Protein AF-A0A1V6R8C1-F1 (afdb_monomer_lite)

Secondary structure (DSSP, 8-state):
--TTT-PPPTTS---EE--TTSS-SGGGSS--TT-TTT-HHHHHHHHTTSTT--TTHHHHHHHHHHHHH-----TTEEEPPSSSTTHHHH---GGG-EEEEEEEEETTSS---EEEEEEESS---SSS--HHHHHHHHHHHHHHHHHHHHHHHHH-TTSPPP----EEEEEEETTTEEEEEEEEEETTEEEEEE---EESSSTTHHHHHHHHHHHHSPEE-S-TTSPPPPP------SSSHHHHHHHHHHHHHHHHSSS-----------------------------------------------------HHHHHHHHHHHHHHHTT--

Organism: NCBI:txid60172

pLDDT: mean 72.51, std 20.31, range [31.02, 97.25]

Structure (mmCIF, N/CA/C/O backbone):
data_AF-A0A1V6R8C1-F1
#
_entry.id   AF-A0A1V6R8C1-F1
#
loop_
_atom_site.group_PDB
_atom_site.id
_atom_site.type_symbol
_atom_site.label_atom_id
_atom_site.label_alt_id
_atom_site.label_comp_id
_atom_site.label_asym_id
_atom_site.label_entity_id
_atom_site.label_seq_id
_atom_site.pdbx_PDB_ins_code
_atom_site.Cartn_x
_atom_site.Cartn_y
_atom_site.Cartn_z
_atom_site.occupancy
_atom_site.B_iso_or_equiv
_atom_site.auth_seq_id
_atom_site.auth_comp_id
_atom_site.auth_asym_id
_atom_site.auth_atom_id
_atom_site.pdbx_PDB_model_num
ATOM 1 N N . MET A 1 1 ? 0.476 -13.162 4.712 1.00 92.06 1 MET A N 1
ATOM 2 C CA . MET A 1 1 ? -0.416 -12.611 3.682 1.00 92.06 1 MET A CA 1
ATOM 3 C C . MET A 1 1 ? 0.212 -12.891 2.337 1.00 92.06 1 MET A C 1
ATOM 5 O O . MET A 1 1 ? 1.414 -12.667 2.195 1.00 92.06 1 MET A O 1
ATOM 9 N N . ASP A 1 2 ? -0.547 -13.424 1.394 1.00 93.50 2 ASP A N 1
ATOM 10 C CA . ASP A 1 2 ? -0.091 -13.603 0.019 1.00 93.50 2 ASP A CA 1
ATOM 11 C C . ASP A 1 2 ? -0.278 -12.306 -0.783 1.00 93.50 2 ASP A C 1
ATOM 13 O O . ASP A 1 2 ? -1.273 -11.606 -0.622 1.00 93.50 2 ASP A O 1
ATOM 17 N N . PHE A 1 3 ? 0.699 -11.952 -1.622 1.00 93.50 3 PHE A N 1
ATOM 18 C CA . PHE A 1 3 ? 0.652 -10.700 -2.389 1.00 93.50 3 PHE A CA 1
ATOM 19 C C . PHE A 1 3 ? -0.330 -10.764 -3.560 1.00 93.50 3 PHE A C 1
ATOM 21 O O . PHE A 1 3 ? -0.904 -9.744 -3.921 1.00 93.50 3 PHE A O 1
ATOM 28 N N . TRP A 1 4 ? -0.525 -11.940 -4.154 1.00 94.25 4 TRP A N 1
ATOM 29 C CA . TRP A 1 4 ? -1.338 -12.105 -5.359 1.00 94.25 4 TRP A CA 1
ATOM 30 C C . TRP A 1 4 ? -2.828 -12.174 -5.039 1.00 94.25 4 TRP A C 1
ATOM 32 O O . TRP A 1 4 ? -3.649 -11.661 -5.789 1.00 94.25 4 TRP A O 1
ATOM 42 N N . THR A 1 5 ? -3.162 -12.813 -3.923 1.00 92.12 5 THR A N 1
ATOM 43 C CA . THR A 1 5 ? -4.542 -13.107 -3.512 1.00 92.12 5 THR A CA 1
ATOM 44 C C . THR A 1 5 ? -5.006 -12.267 -2.329 1.00 92.12 5 THR A C 1
ATOM 46 O O . THR A 1 5 ? -6.202 -12.108 -2.123 1.00 92.12 5 THR A O 1
ATOM 49 N N . GLY A 1 6 ? -4.077 -11.726 -1.537 1.00 91.44 6 GLY A N 1
ATOM 50 C CA . GLY A 1 6 ? -4.389 -11.096 -0.257 1.00 91.44 6 GLY A CA 1
ATOM 51 C C . GLY A 1 6 ? -4.642 -12.085 0.876 1.00 91.44 6 GLY A C 1
ATOM 52 O O . GLY A 1 6 ? -4.761 -11.636 2.013 1.00 91.44 6 GLY A O 1
ATOM 53 N N . ASP A 1 7 ? -4.655 -13.397 0.622 1.00 92.69 7 ASP A N 1
ATOM 54 C CA . ASP A 1 7 ? -4.997 -14.404 1.628 1.00 92.69 7 ASP A CA 1
ATOM 55 C C . ASP A 1 7 ? -4.093 -14.294 2.866 1.00 92.69 7 ASP A C 1
ATOM 57 O O . ASP A 1 7 ? -2.854 -14.324 2.789 1.00 92.69 7 ASP A O 1
ATOM 61 N N . THR A 1 8 ? -4.713 -14.150 4.035 1.00 89.75 8 THR A N 1
ATOM 62 C CA . THR A 1 8 ? -4.028 -14.139 5.332 1.00 89.75 8 THR A CA 1
ATOM 63 C C . THR A 1 8 ? -4.140 -15.486 6.043 1.00 89.75 8 THR A C 1
ATOM 65 O O . THR A 1 8 ? -4.769 -16.428 5.564 1.00 89.75 8 THR A O 1
ATOM 68 N N . ASP A 1 9 ? -3.443 -15.616 7.173 1.00 89.06 9 ASP A N 1
ATOM 69 C CA . ASP A 1 9 ? -3.629 -16.774 8.045 1.00 89.06 9 ASP A CA 1
ATOM 70 C C . ASP A 1 9 ? -5.099 -16.816 8.515 1.00 89.06 9 ASP A C 1
ATOM 72 O O . ASP A 1 9 ? -5.605 -15.769 8.914 1.00 89.06 9 ASP A O 1
ATOM 76 N N . PRO A 1 10 ? -5.783 -17.977 8.522 1.00 88.00 10 PRO A N 1
ATOM 77 C CA . PRO A 1 10 ? -7.185 -18.075 8.943 1.00 88.00 10 PRO A CA 1
ATOM 78 C C . PRO A 1 10 ? -7.477 -17.586 10.371 1.00 88.00 10 PRO A C 1
ATOM 80 O O . PRO A 1 10 ? -8.638 -17.394 10.725 1.00 88.00 10 PRO A O 1
ATOM 83 N N . SER A 1 11 ? -6.450 -17.433 11.213 1.00 86.75 11 SER A N 1
ATOM 84 C CA . SER A 1 11 ? -6.560 -16.831 12.547 1.00 86.75 11 SER A CA 1
ATOM 85 C C . SER A 1 11 ? -6.633 -15.299 12.540 1.00 86.75 11 SER A C 1
ATOM 87 O O . SER A 1 11 ? -6.882 -14.702 13.588 1.00 86.75 11 SER A O 1
ATOM 89 N N . LEU A 1 12 ? -6.410 -14.657 11.391 1.00 87.94 12 LEU A N 1
ATOM 90 C CA . LEU A 1 12 ? -6.491 -13.213 11.205 1.00 87.94 12 LEU A CA 1
ATOM 91 C C . LEU A 1 12 ? -7.792 -12.826 10.496 1.00 87.94 12 LEU A C 1
ATOM 93 O O . LEU A 1 12 ? -8.347 -13.571 9.693 1.00 87.94 12 LEU A O 1
ATOM 97 N N . ILE A 1 13 ? -8.277 -11.627 10.803 1.00 88.00 13 ILE A N 1
ATOM 98 C CA . ILE A 1 13 ? -9.450 -11.035 10.173 1.00 88.00 13 ILE A CA 1
ATOM 99 C C . ILE A 1 13 ? -8.999 -10.389 8.863 1.00 88.00 13 ILE A C 1
ATOM 101 O O . ILE A 1 13 ? -8.122 -9.521 8.844 1.00 88.00 13 ILE A O 1
ATOM 105 N N . GLN A 1 14 ? -9.614 -10.806 7.761 1.00 90.44 14 GLN A N 1
ATOM 106 C CA . GLN A 1 14 ? -9.373 -10.232 6.445 1.00 90.44 14 GLN A CA 1
ATOM 107 C C . GLN A 1 14 ? -10.180 -8.934 6.298 1.00 90.44 14 GLN A C 1
ATOM 109 O O . GLN A 1 14 ? -11.401 -8.977 6.188 1.00 90.44 14 GLN A O 1
ATOM 114 N N . PHE A 1 15 ? -9.497 -7.787 6.303 1.00 91.81 15 PHE A N 1
ATOM 115 C CA . PHE A 1 15 ? -10.120 -6.473 6.070 1.00 91.81 15 PHE A CA 1
ATOM 116 C C . PHE A 1 15 ? -9.889 -5.909 4.664 1.00 91.81 15 PHE A C 1
ATOM 118 O O . PHE A 1 15 ? -10.575 -4.974 4.262 1.00 91.81 15 PHE A O 1
ATOM 125 N N . PHE A 1 16 ? -8.902 -6.434 3.938 1.00 93.44 16 PHE A N 1
ATOM 126 C CA . PHE A 1 16 ? -8.497 -5.920 2.633 1.00 93.44 16 PHE A CA 1
ATOM 127 C C . PHE A 1 16 ? -8.163 -7.070 1.704 1.00 93.44 16 PHE A C 1
ATOM 129 O O . PHE A 1 16 ? -7.389 -7.947 2.085 1.00 93.44 16 PHE A O 1
ATOM 136 N N . THR A 1 17 ? -8.674 -7.040 0.485 1.00 92.81 17 THR A N 1
ATOM 137 C CA . THR A 1 17 ? -8.276 -7.953 -0.590 1.00 92.81 17 THR A CA 1
ATOM 138 C C . THR A 1 17 ? -7.944 -7.144 -1.846 1.00 92.81 17 THR A C 1
ATOM 140 O O . THR A 1 17 ? -8.517 -6.069 -2.048 1.00 92.81 17 THR A O 1
ATOM 143 N N . PRO A 1 18 ? -6.979 -7.583 -2.675 1.00 92.69 18 PRO A N 1
ATOM 144 C CA . PRO A 1 18 ? -6.700 -6.898 -3.929 1.00 92.69 18 PRO A CA 1
ATOM 145 C C . PRO A 1 18 ? -7.954 -6.942 -4.805 1.00 92.69 18 PRO A C 1
ATOM 147 O O . PRO A 1 18 ? -8.598 -7.986 -4.927 1.00 92.69 18 PRO A O 1
ATOM 150 N N . ASP A 1 19 ? -8.311 -5.817 -5.423 1.00 91.44 19 ASP A N 1
ATOM 151 C CA . ASP A 1 19 ? -9.485 -5.756 -6.294 1.00 91.44 19 ASP A CA 1
ATOM 152 C C . ASP A 1 19 ? -9.174 -6.424 -7.640 1.00 91.44 19 ASP A C 1
ATOM 154 O O . ASP A 1 19 ? -8.783 -5.777 -8.605 1.00 91.44 19 ASP A O 1
ATOM 158 N N . THR A 1 20 ? -9.299 -7.749 -7.709 1.00 87.25 20 THR A N 1
ATOM 159 C CA . THR A 1 20 ? -8.956 -8.515 -8.924 1.00 87.25 20 THR A CA 1
ATOM 160 C C . THR A 1 20 ? -9.886 -8.247 -10.114 1.00 87.25 20 THR A C 1
ATOM 162 O O . THR A 1 20 ? -9.497 -8.486 -11.266 1.00 87.25 20 THR A O 1
ATOM 165 N N . ASP A 1 21 ? -11.080 -7.709 -9.848 1.00 83.56 21 ASP A N 1
ATOM 166 C CA . ASP A 1 21 ? -12.098 -7.369 -10.847 1.00 83.56 21 ASP A CA 1
ATOM 167 C C . ASP A 1 21 ? -11.900 -5.961 -11.429 1.00 83.56 21 ASP A C 1
ATOM 169 O O . ASP A 1 21 ? -12.587 -5.556 -12.374 1.00 83.56 21 ASP A O 1
ATOM 173 N N . THR A 1 22 ? -10.939 -5.208 -10.895 1.00 77.31 22 THR A N 1
ATOM 174 C CA . THR A 1 22 ? -10.695 -3.838 -11.311 1.00 77.31 22 THR A CA 1
ATOM 175 C C . THR A 1 22 ? -10.097 -3.698 -12.709 1.00 77.31 22 THR A C 1
ATOM 177 O O . THR A 1 22 ? -9.387 -4.559 -13.243 1.00 77.31 22 THR A O 1
ATOM 180 N N . ASN A 1 23 ? -10.312 -2.510 -13.277 1.00 80.12 23 ASN A N 1
ATOM 181 C CA . ASN A 1 23 ? -9.652 -2.066 -14.496 1.00 80.12 23 ASN A CA 1
ATOM 182 C C . ASN A 1 23 ? -8.274 -1.430 -14.242 1.00 80.12 23 ASN A C 1
ATOM 184 O O . ASN A 1 23 ? -7.630 -1.029 -15.209 1.00 80.12 23 ASN A O 1
ATOM 188 N N . PHE A 1 24 ? -7.792 -1.334 -12.999 1.00 81.19 24 PHE A N 1
ATOM 189 C CA . PHE A 1 24 ? -6.424 -0.893 -12.681 1.00 81.19 24 PHE A CA 1
ATOM 190 C C . PHE A 1 24 ? -5.377 -1.944 -13.087 1.00 81.19 24 PHE A C 1
ATOM 192 O O . PHE A 1 24 ? -4.822 -2.663 -12.264 1.00 81.19 24 PHE A O 1
ATOM 199 N N . LYS A 1 25 ? -5.122 -2.036 -14.392 1.00 87.31 25 LYS A N 1
ATOM 200 C CA . LYS A 1 25 ? -4.055 -2.830 -15.012 1.00 87.31 25 LYS A CA 1
ATOM 201 C C . LYS A 1 25 ? -3.328 -1.948 -16.012 1.00 87.31 25 LYS A C 1
ATOM 203 O O . LYS A 1 25 ? -3.967 -1.104 -16.646 1.00 87.31 25 LYS A O 1
ATOM 208 N N . ILE A 1 26 ? -2.033 -2.170 -16.214 1.00 88.50 26 ILE A N 1
ATOM 209 C CA . ILE A 1 26 ? -1.223 -1.453 -17.205 1.00 88.50 26 ILE A CA 1
ATOM 210 C C . ILE A 1 26 ? -1.903 -1.508 -18.576 1.00 88.50 26 ILE A C 1
ATOM 212 O O . ILE A 1 26 ? -2.044 -0.478 -19.233 1.00 88.50 26 ILE A O 1
ATOM 216 N N . ALA A 1 27 ? -2.407 -2.685 -18.966 1.00 87.94 27 ALA A N 1
ATOM 217 C CA . ALA A 1 27 ? -3.072 -2.916 -20.251 1.00 87.94 27 ALA A CA 1
ATOM 218 C C . ALA A 1 27 ? -4.332 -2.058 -20.483 1.00 87.94 27 ALA A C 1
ATOM 220 O O . ALA A 1 27 ? -4.746 -1.870 -21.626 1.00 87.94 27 ALA A O 1
ATOM 221 N N . ASN A 1 28 ? -4.938 -1.529 -19.417 1.00 86.94 28 ASN A N 1
ATOM 222 C CA . ASN A 1 28 ? -6.097 -0.637 -19.490 1.00 86.94 28 ASN A CA 1
ATOM 223 C C . ASN A 1 28 ? -5.703 0.848 -19.507 1.00 86.94 28 ASN A C 1
ATOM 225 O O . ASN A 1 28 ? -6.566 1.729 -19.523 1.00 86.94 28 ASN A O 1
ATOM 229 N N . THR A 1 29 ? -4.405 1.144 -19.509 1.00 85.75 29 THR A N 1
ATOM 230 C CA . THR A 1 29 ? -3.868 2.492 -19.672 1.00 85.75 29 THR A CA 1
ATOM 231 C C . THR A 1 29 ? -3.358 2.695 -21.099 1.00 85.75 29 THR A C 1
ATOM 233 O O . THR A 1 29 ? -3.129 1.749 -21.844 1.00 85.75 29 THR A O 1
ATOM 236 N N . ALA A 1 30 ? -3.177 3.955 -21.497 1.00 88.19 30 ALA A N 1
ATOM 237 C CA . ALA A 1 30 ? -2.518 4.285 -22.764 1.00 88.19 30 ALA A CA 1
ATOM 238 C C . ALA A 1 30 ? -0.980 4.286 -22.652 1.00 88.19 30 ALA A C 1
ATOM 240 O O . ALA A 1 30 ? -0.317 4.687 -23.602 1.00 88.19 30 ALA A O 1
ATOM 241 N N . LEU A 1 31 ? -0.441 3.927 -21.482 1.00 89.44 31 LEU A N 1
ATOM 242 C CA . LEU A 1 31 ? 0.982 3.975 -21.171 1.00 89.44 31 LEU A CA 1
ATOM 243 C C . LEU A 1 31 ? 1.641 2.659 -21.576 1.00 89.44 31 LEU A C 1
ATOM 245 O O . LEU A 1 31 ? 1.097 1.582 -21.329 1.00 89.44 31 LEU A O 1
ATOM 249 N N . ASN A 1 32 ? 2.818 2.750 -22.182 1.00 89.12 32 ASN A N 1
ATOM 250 C CA . ASN A 1 32 ? 3.626 1.592 -22.522 1.00 89.12 32 ASN A CA 1
ATOM 251 C C . ASN A 1 32 ? 4.652 1.300 -21.408 1.00 89.12 32 ASN A C 1
ATOM 253 O O . ASN A 1 32 ? 5.562 2.107 -21.220 1.00 89.12 32 ASN A O 1
ATOM 257 N N . PRO A 1 33 ? 4.591 0.141 -20.721 1.00 89.25 33 PRO A N 1
ATOM 258 C CA . PRO A 1 33 ? 5.547 -0.197 -19.662 1.00 89.25 33 PRO A CA 1
ATOM 259 C C . PRO A 1 33 ? 6.985 -0.362 -20.170 1.00 89.25 33 PRO A C 1
ATOM 261 O O . PRO A 1 33 ? 7.929 -0.286 -19.390 1.00 89.25 33 PRO A O 1
ATOM 264 N N . GLU A 1 34 ? 7.175 -0.560 -21.477 1.00 89.50 34 GLU A N 1
ATOM 265 C CA . GLU A 1 34 ? 8.495 -0.662 -22.107 1.00 89.50 34 GLU A CA 1
ATOM 266 C C . GLU A 1 34 ? 9.045 0.697 -22.581 1.00 89.50 34 GLU A C 1
ATOM 268 O O . GLU A 1 34 ? 10.190 0.771 -23.030 1.00 89.50 34 GLU A O 1
ATOM 273 N N . ASP A 1 35 ? 8.250 1.774 -22.523 1.00 89.88 35 ASP A N 1
ATOM 274 C CA . ASP A 1 35 ? 8.684 3.124 -22.896 1.00 89.88 35 ASP A CA 1
ATOM 275 C C . ASP A 1 35 ? 9.143 3.908 -21.650 1.00 89.88 35 ASP A C 1
ATOM 277 O O . ASP A 1 35 ? 8.311 4.233 -20.808 1.00 89.88 35 ASP A O 1
ATOM 281 N N . PRO A 1 36 ? 10.431 4.291 -21.542 1.00 87.69 36 PRO A N 1
ATOM 282 C CA . PRO A 1 36 ? 10.972 5.167 -20.495 1.00 87.69 36 PRO A CA 1
ATOM 283 C C . PRO A 1 36 ? 10.181 6.444 -20.182 1.00 87.69 36 PRO A C 1
ATOM 285 O O . PRO A 1 36 ? 10.280 6.978 -19.077 1.00 87.69 36 PRO A O 1
ATOM 288 N N . VAL A 1 37 ? 9.468 6.997 -21.167 1.00 88.19 37 VAL A N 1
ATOM 289 C CA . VAL A 1 37 ? 8.672 8.220 -20.990 1.00 88.19 37 VAL A CA 1
ATOM 290 C C . VAL A 1 37 ? 7.391 7.920 -20.218 1.00 88.19 37 VAL A C 1
ATOM 292 O O . VAL A 1 37 ? 7.004 8.683 -19.324 1.00 88.19 37 VAL A O 1
ATOM 295 N N . ASP A 1 38 ? 6.757 6.799 -20.535 1.00 88.50 38 ASP A N 1
ATOM 296 C CA . ASP A 1 38 ? 5.519 6.350 -19.911 1.00 88.50 38 ASP A CA 1
ATOM 297 C C . ASP A 1 38 ? 5.804 5.671 -18.567 1.00 88.50 38 ASP A C 1
ATOM 299 O O . ASP A 1 38 ? 5.154 5.983 -17.569 1.00 88.50 38 ASP A O 1
ATOM 303 N N . ASP A 1 39 ? 6.851 4.848 -18.517 1.00 91.56 39 ASP A N 1
ATOM 304 C CA . ASP A 1 39 ? 7.321 4.118 -17.349 1.00 91.56 39 ASP A CA 1
ATOM 305 C C . ASP A 1 39 ? 8.764 4.521 -16.984 1.00 91.56 39 ASP A C 1
ATOM 307 O O . ASP A 1 39 ? 9.745 3.994 -17.525 1.00 91.56 39 ASP A O 1
ATOM 311 N N . PRO A 1 40 ? 8.931 5.467 -16.045 1.00 90.50 40 PRO A N 1
ATOM 312 C CA . PRO A 1 40 ? 10.252 5.954 -15.680 1.00 90.50 40 PRO A CA 1
ATOM 313 C C . PRO A 1 40 ? 11.073 4.896 -14.919 1.00 90.50 40 PRO A C 1
ATOM 315 O O . PRO A 1 40 ? 12.304 4.960 -14.907 1.00 90.50 40 PRO A O 1
ATOM 318 N N . PHE A 1 41 ? 10.430 3.874 -14.342 1.00 93.19 41 PHE A N 1
ATOM 319 C CA . PHE A 1 41 ? 11.128 2.784 -13.672 1.00 93.19 41 PHE A CA 1
ATOM 320 C C . PHE A 1 41 ? 11.873 1.892 -14.670 1.00 93.19 41 PHE A C 1
ATOM 322 O O . PHE A 1 41 ? 13.017 1.505 -14.413 1.00 93.19 41 PHE A O 1
ATOM 329 N N . THR A 1 42 ? 11.291 1.640 -15.844 1.00 89.81 42 THR A N 1
ATOM 330 C CA . THR A 1 42 ? 11.920 0.854 -16.919 1.00 89.81 42 THR A CA 1
ATOM 331 C C . THR A 1 42 ? 13.264 1.437 -17.356 1.00 89.81 42 THR A C 1
ATOM 333 O O . THR A 1 42 ? 14.241 0.704 -17.546 1.00 89.81 42 THR A O 1
ATOM 336 N N . TRP A 1 43 ? 13.364 2.765 -17.435 1.00 87.12 43 TRP A N 1
ATOM 337 C CA . TRP A 1 43 ? 14.616 3.456 -17.750 1.00 87.12 43 TRP A CA 1
ATOM 338 C C . TRP A 1 43 ? 15.709 3.195 -16.708 1.00 87.12 43 TRP A C 1
ATOM 340 O O . TRP A 1 43 ? 16.835 2.816 -17.038 1.00 87.12 43 TRP A O 1
ATOM 350 N N . VAL A 1 44 ? 15.357 3.352 -15.434 1.00 88.94 44 VAL A N 1
ATOM 351 C CA . VAL A 1 44 ? 16.259 3.178 -14.287 1.00 88.94 44 VAL A CA 1
ATOM 352 C C . VAL A 1 44 ? 16.726 1.730 -14.200 1.00 88.94 44 VAL A C 1
ATOM 354 O O . VAL A 1 44 ? 17.910 1.465 -13.989 1.00 88.94 44 VAL A O 1
ATOM 357 N N . ARG A 1 45 ? 15.813 0.787 -14.455 1.00 89.69 45 ARG A N 1
ATOM 358 C CA . ARG A 1 45 ? 16.093 -0.648 -14.521 1.00 89.69 45 ARG A CA 1
ATOM 359 C C . ARG A 1 45 ? 17.128 -0.982 -15.591 1.00 89.69 45 ARG A C 1
ATOM 361 O O . ARG A 1 45 ? 18.051 -1.752 -15.335 1.00 89.69 45 ARG A O 1
ATOM 368 N N . ALA A 1 46 ? 17.013 -0.379 -16.774 1.00 87.44 46 ALA A N 1
ATOM 369 C CA . ALA A 1 46 ? 17.981 -0.550 -17.857 1.00 87.44 46 ALA A CA 1
ATOM 370 C C . ALA A 1 46 ? 19.355 0.061 -17.526 1.00 87.44 46 ALA A C 1
ATOM 372 O O . ALA A 1 46 ? 20.387 -0.454 -17.961 1.00 87.44 46 ALA A O 1
ATOM 373 N N . MET A 1 47 ? 19.388 1.132 -16.727 1.00 86.62 47 MET A N 1
ATOM 374 C CA . MET A 1 47 ? 20.622 1.821 -16.338 1.00 86.62 47 MET A CA 1
ATOM 375 C C . MET A 1 47 ? 21.308 1.258 -15.090 1.00 86.62 47 MET A C 1
ATOM 377 O O . MET A 1 47 ? 22.424 1.679 -14.787 1.00 86.62 47 MET A O 1
ATOM 381 N N . LYS A 1 48 ? 20.721 0.274 -14.397 1.00 85.31 48 LYS A N 1
ATOM 382 C CA . LYS A 1 48 ? 21.234 -0.245 -13.113 1.00 85.31 48 LYS A CA 1
ATOM 383 C C . LYS A 1 48 ? 22.668 -0.784 -13.136 1.00 85.31 48 LYS A C 1
ATOM 385 O O . LYS A 1 48 ? 23.327 -0.856 -12.105 1.00 85.31 48 LYS A O 1
ATOM 390 N N . HIS A 1 49 ? 23.161 -1.172 -14.312 1.00 84.50 49 HIS A N 1
ATOM 391 C CA . HIS A 1 49 ? 24.520 -1.688 -14.509 1.00 84.50 49 HIS A CA 1
ATOM 392 C C . HIS A 1 49 ? 25.525 -0.623 -14.976 1.00 84.50 49 HIS A C 1
ATOM 394 O O . HIS A 1 49 ? 26.672 -0.950 -15.283 1.00 84.50 49 HIS A O 1
ATOM 400 N N . THR A 1 50 ? 25.107 0.640 -15.062 1.00 86.00 50 THR A N 1
ATOM 401 C CA . THR A 1 50 ? 25.983 1.757 -15.430 1.00 86.00 50 THR A CA 1
ATOM 402 C C . THR A 1 50 ? 26.710 2.320 -14.207 1.00 86.00 50 THR A C 1
ATOM 404 O O . THR A 1 50 ? 26.274 2.161 -13.070 1.00 86.00 50 THR A O 1
ATOM 407 N N . GLN A 1 51 ? 27.856 2.962 -14.438 1.00 72.06 51 GLN A N 1
ATOM 408 C CA . GLN A 1 51 ? 28.765 3.399 -13.373 1.00 72.06 51 GLN A CA 1
ATOM 409 C C . GLN A 1 51 ? 28.208 4.554 -12.515 1.00 72.06 51 GLN A C 1
ATOM 411 O O . GLN A 1 51 ? 28.671 4.741 -11.393 1.00 72.06 51 GLN A O 1
ATOM 416 N N . ASP A 1 52 ? 27.195 5.270 -13.013 1.00 78.56 52 ASP A N 1
ATOM 417 C CA . ASP A 1 52 ? 26.576 6.438 -12.367 1.00 78.56 52 ASP A CA 1
ATOM 418 C C . ASP A 1 52 ? 25.224 6.115 -11.699 1.00 78.56 52 ASP A C 1
ATOM 420 O O . ASP A 1 52 ? 24.450 7.012 -11.363 1.00 78.56 52 ASP A O 1
ATOM 424 N N . PHE A 1 53 ? 24.906 4.831 -11.527 1.00 80.12 53 PHE A N 1
ATOM 425 C CA . PHE A 1 53 ? 23.632 4.407 -10.965 1.00 80.12 53 PHE A CA 1
ATOM 426 C C . PHE A 1 53 ? 23.523 4.695 -9.461 1.00 80.12 53 PHE A C 1
ATOM 428 O O . PHE A 1 53 ? 24.419 4.360 -8.685 1.00 80.12 53 PHE A O 1
ATOM 435 N N . ILE A 1 54 ? 22.386 5.259 -9.045 1.00 78.94 54 ILE A N 1
ATOM 436 C CA . ILE A 1 54 ? 22.053 5.533 -7.644 1.00 78.94 54 ILE A CA 1
ATOM 437 C C . ILE A 1 54 ? 20.923 4.572 -7.228 1.00 78.94 54 ILE A C 1
ATOM 439 O O . ILE A 1 54 ? 19.768 4.819 -7.577 1.00 78.94 54 ILE A O 1
ATOM 443 N N . PRO A 1 55 ? 21.211 3.486 -6.482 1.00 72.56 55 PRO A N 1
ATOM 444 C CA . PRO A 1 55 ? 20.208 2.484 -6.090 1.00 72.56 55 PRO A CA 1
ATOM 445 C C . PRO A 1 55 ? 19.023 3.059 -5.310 1.00 72.56 55 PRO A C 1
ATOM 447 O O . PRO A 1 55 ? 17.888 2.600 -5.448 1.00 72.56 55 PRO A O 1
ATOM 450 N N . GLN A 1 56 ? 19.270 4.114 -4.531 1.00 70.12 56 GLN A N 1
ATOM 451 C CA . GLN A 1 56 ? 18.244 4.810 -3.761 1.00 70.12 56 GLN A CA 1
ATOM 452 C C . GLN A 1 56 ? 17.151 5.409 -4.655 1.00 70.12 56 GLN A C 1
ATOM 454 O O . GLN A 1 56 ? 16.044 5.613 -4.183 1.00 70.12 56 GLN A O 1
ATOM 459 N N . GLU A 1 57 ? 17.396 5.617 -5.947 1.00 82.56 57 GLU A N 1
ATOM 460 C CA . GLU A 1 57 ? 16.403 6.186 -6.859 1.00 82.56 57 GLU A CA 1
ATOM 461 C C . GLU A 1 57 ? 15.372 5.146 -7.340 1.00 82.56 57 GLU A C 1
ATOM 463 O O . GLU A 1 57 ? 14.263 5.498 -7.733 1.00 82.56 57 GLU A O 1
ATOM 468 N N . MET A 1 58 ? 15.677 3.845 -7.252 1.00 88.94 58 MET A N 1
ATOM 469 C CA . MET A 1 58 ? 14.815 2.792 -7.807 1.00 88.94 58 MET A CA 1
ATOM 470 C C . MET A 1 58 ? 13.393 2.806 -7.250 1.00 88.94 58 MET A C 1
ATOM 472 O O . MET A 1 58 ? 12.427 2.723 -8.002 1.00 88.94 58 MET A O 1
ATOM 476 N N . HIS A 1 59 ? 13.258 2.910 -5.931 1.00 90.00 59 HIS A N 1
ATOM 477 C CA . HIS A 1 59 ? 11.955 2.888 -5.270 1.00 90.00 59 HIS A CA 1
ATOM 478 C C . HIS A 1 59 ? 11.164 4.179 -5.523 1.00 90.00 59 HIS A C 1
ATOM 480 O O . HIS A 1 59 ? 9.936 4.151 -5.617 1.00 90.00 59 HIS A O 1
ATOM 486 N N . HIS A 1 60 ? 11.866 5.306 -5.691 1.00 91.00 60 HIS A N 1
ATOM 487 C CA . HIS A 1 60 ? 11.256 6.569 -6.080 1.00 91.00 60 HIS A CA 1
ATOM 488 C C . HIS A 1 60 ? 10.640 6.462 -7.476 1.00 91.00 60 HIS A C 1
ATOM 490 O O . HIS A 1 60 ? 9.484 6.831 -7.671 1.00 91.00 60 HIS A O 1
ATOM 496 N N . GLN A 1 61 ? 11.389 5.897 -8.416 1.00 92.56 61 GLN A N 1
ATOM 497 C CA . GLN A 1 61 ? 10.998 5.762 -9.817 1.00 92.56 61 GLN A CA 1
ATOM 498 C C . GLN A 1 61 ? 9.914 4.699 -10.003 1.00 92.56 61 GLN A C 1
ATOM 500 O O . GLN A 1 61 ? 8.965 4.917 -10.751 1.00 92.56 61 GLN A O 1
ATOM 505 N N . LEU A 1 62 ? 9.975 3.605 -9.237 1.00 94.94 62 LEU A N 1
ATOM 506 C CA . LEU A 1 62 ? 8.904 2.610 -9.175 1.00 94.94 62 LEU A CA 1
ATOM 507 C C . LEU A 1 62 ? 7.591 3.226 -8.682 1.00 94.94 62 LEU A C 1
ATOM 509 O O . LEU A 1 62 ? 6.541 3.011 -9.281 1.00 94.94 62 LEU A O 1
ATOM 513 N N . HIS A 1 63 ? 7.646 4.032 -7.620 1.00 94.12 63 HIS A N 1
ATOM 514 C CA . HIS A 1 63 ? 6.473 4.766 -7.154 1.00 94.12 63 HIS A CA 1
ATOM 515 C C . HIS A 1 63 ? 5.971 5.763 -8.203 1.00 94.12 63 HIS A C 1
ATOM 517 O O . HIS A 1 63 ? 4.768 5.893 -8.373 1.00 94.12 63 HIS A O 1
ATOM 523 N N . GLN A 1 64 ? 6.855 6.481 -8.906 1.00 92.38 64 GLN A N 1
ATOM 524 C CA . GLN A 1 64 ? 6.433 7.385 -9.983 1.00 92.38 64 GLN A CA 1
ATOM 525 C C . GLN A 1 64 ? 5.705 6.633 -11.104 1.00 92.38 64 GLN A C 1
ATOM 527 O O . GLN A 1 64 ? 4.655 7.092 -11.549 1.00 92.38 64 GLN A O 1
ATOM 532 N N . ALA A 1 65 ? 6.220 5.475 -11.530 1.00 93.25 65 ALA A N 1
ATOM 533 C CA . ALA A 1 65 ? 5.551 4.616 -12.505 1.00 93.25 65 ALA A CA 1
ATOM 534 C C . ALA A 1 65 ? 4.168 4.180 -11.998 1.00 93.25 65 ALA A C 1
ATOM 536 O O . ALA A 1 65 ? 3.161 4.413 -12.663 1.00 93.25 65 ALA A O 1
ATOM 537 N N . PHE A 1 66 ? 4.099 3.658 -10.770 1.00 94.06 66 PHE A N 1
ATOM 538 C CA . PHE A 1 66 ? 2.845 3.304 -10.104 1.00 94.06 66 PHE A CA 1
ATOM 539 C C . PHE A 1 66 ? 1.838 4.467 -10.086 1.00 94.06 66 PHE A C 1
ATOM 541 O O . PHE A 1 66 ? 0.697 4.301 -10.516 1.00 94.06 66 PHE A O 1
ATOM 548 N N . SER A 1 67 ? 2.258 5.668 -9.676 1.00 91.31 67 SER A N 1
ATOM 549 C CA . SER A 1 67 ? 1.401 6.859 -9.664 1.00 91.31 67 SER A CA 1
ATOM 550 C C . SER A 1 67 ? 0.902 7.248 -11.060 1.00 91.31 67 SER A C 1
ATOM 552 O O . SER A 1 67 ? -0.247 7.652 -11.192 1.00 91.31 67 SER A O 1
ATOM 554 N N . LYS A 1 68 ? 1.711 7.088 -12.118 1.00 90.38 68 LYS A N 1
ATOM 555 C CA . LYS A 1 68 ? 1.273 7.368 -13.500 1.00 90.38 68 LYS A CA 1
ATOM 556 C C . LYS A 1 68 ? 0.163 6.430 -13.970 1.00 90.38 68 LYS A C 1
ATOM 558 O O . LYS A 1 68 ? -0.730 6.855 -14.710 1.00 90.38 68 LYS A O 1
ATOM 563 N N . TYR A 1 69 ? 0.217 5.164 -13.560 1.00 88.75 69 TYR A N 1
ATOM 564 C CA . TYR A 1 69 ? -0.839 4.196 -13.847 1.00 88.75 69 TYR A CA 1
ATOM 565 C C . TYR A 1 69 ? -2.105 4.479 -13.020 1.00 88.75 69 TYR A C 1
ATOM 567 O O . TYR A 1 69 ? -3.221 4.289 -13.512 1.00 88.75 69 TYR A O 1
ATOM 575 N N . LEU A 1 70 ? -1.955 5.030 -11.813 1.00 84.00 70 LEU A N 1
ATOM 576 C CA . LEU A 1 70 ? -3.054 5.506 -10.971 1.00 84.00 70 LEU A CA 1
ATOM 577 C C . LEU A 1 70 ? -3.584 6.872 -11.421 1.00 84.00 70 LEU A C 1
ATOM 579 O O . LEU A 1 70 ? -3.407 7.893 -10.769 1.00 84.00 70 LEU A O 1
ATOM 583 N N . ARG A 1 71 ? -4.297 6.901 -12.548 1.00 66.69 71 ARG A N 1
ATOM 584 C CA . ARG A 1 71 ? -4.817 8.163 -13.102 1.00 66.69 71 ARG A CA 1
ATOM 585 C C . ARG A 1 71 ? -5.983 8.772 -12.319 1.00 66.69 71 ARG A C 1
ATOM 587 O O . ARG A 1 71 ? -6.239 9.962 -12.483 1.00 66.69 71 ARG A O 1
ATOM 594 N N . LYS A 1 72 ? -6.726 7.985 -11.528 1.00 65.19 72 LYS A N 1
ATOM 595 C CA . LYS A 1 72 ? -7.878 8.445 -10.726 1.00 65.19 72 LYS A CA 1
ATOM 596 C C . LYS A 1 72 ? -8.089 7.566 -9.494 1.00 65.19 72 LYS A C 1
ATOM 598 O O . LYS A 1 72 ? -7.960 6.347 -9.589 1.00 65.19 72 LYS A O 1
ATOM 603 N N . SER A 1 73 ? -8.478 8.190 -8.383 1.00 63.19 73 SER A N 1
ATOM 604 C CA . SER A 1 73 ? -9.064 7.476 -7.244 1.00 63.19 73 SER A CA 1
ATOM 605 C C . SER A 1 73 ? -10.466 6.970 -7.622 1.00 63.19 73 SER A C 1
ATOM 607 O O . SER A 1 73 ? -11.221 7.717 -8.259 1.00 63.19 73 SER A O 1
ATOM 609 N N . PRO A 1 74 ? -10.846 5.731 -7.273 1.00 72.94 74 PRO A N 1
ATOM 610 C CA . PRO A 1 74 ? -12.231 5.306 -7.286 1.00 72.94 74 PRO A CA 1
ATOM 611 C C . PRO A 1 74 ? -13.055 6.135 -6.299 1.00 72.94 74 PRO A C 1
ATOM 613 O O . PRO A 1 74 ? -12.563 6.615 -5.283 1.00 72.94 74 PRO A O 1
ATOM 616 N N . ILE A 1 75 ? -14.355 6.232 -6.574 1.00 71.94 75 ILE A N 1
ATOM 617 C CA . ILE A 1 75 ? -15.320 7.018 -5.786 1.00 71.94 75 ILE A CA 1
ATOM 618 C C . ILE A 1 75 ? -15.409 6.537 -4.321 1.00 71.94 75 ILE A C 1
ATOM 620 O O . ILE A 1 75 ? -15.849 7.282 -3.455 1.00 71.94 75 ILE A O 1
ATOM 624 N N . PHE A 1 76 ? -14.979 5.307 -4.030 1.00 79.69 76 PHE A N 1
ATOM 625 C CA . PHE A 1 76 ? -15.055 4.695 -2.701 1.00 79.69 76 PHE A CA 1
ATOM 626 C C . PHE A 1 76 ? -13.945 5.126 -1.735 1.00 79.69 76 PHE A C 1
ATOM 628 O O . PHE A 1 76 ? -14.024 4.794 -0.554 1.00 79.69 76 PHE A O 1
ATOM 635 N N . TRP A 1 77 ? -12.936 5.860 -2.207 1.00 86.38 77 TRP A N 1
ATOM 636 C CA . TRP A 1 77 ? -11.814 6.306 -1.388 1.00 86.38 77 TRP A CA 1
ATOM 637 C C . TRP A 1 77 ? -11.634 7.820 -1.469 1.00 86.38 77 TRP A C 1
ATOM 639 O O . TRP A 1 77 ? -11.473 8.391 -2.550 1.00 86.38 77 TRP A O 1
ATOM 649 N N . GLU A 1 78 ? -11.623 8.457 -0.304 1.00 88.62 78 GLU A N 1
ATOM 650 C CA . GLU A 1 78 ? -11.370 9.880 -0.119 1.00 88.62 78 GLU A CA 1
ATOM 651 C C . GLU A 1 78 ? -9.907 10.100 0.277 1.00 88.62 78 GLU A C 1
ATOM 653 O O . GLU A 1 78 ? -9.396 9.465 1.204 1.00 88.62 78 GLU A O 1
ATOM 658 N N . LEU A 1 79 ? -9.218 10.991 -0.437 1.00 88.31 79 LEU A N 1
ATOM 659 C CA . LEU A 1 79 ? -7.832 11.336 -0.138 1.00 88.31 79 LEU A CA 1
ATOM 660 C C . LEU A 1 79 ? -7.760 12.188 1.127 1.00 88.31 79 LEU A C 1
ATOM 662 O O . LEU A 1 79 ? -8.496 13.157 1.291 1.00 88.31 79 LEU A O 1
ATOM 666 N N . VAL A 1 80 ? -6.820 11.852 2.004 1.00 85.69 80 VAL A N 1
ATOM 667 C CA . VAL A 1 80 ? -6.532 12.662 3.184 1.00 85.69 80 VAL A CA 1
ATOM 668 C C . VAL A 1 80 ? -5.606 13.803 2.766 1.00 85.69 80 VAL A C 1
ATOM 670 O O . VAL A 1 80 ? -4.524 13.533 2.230 1.00 85.69 80 VAL A O 1
ATOM 673 N N . PRO A 1 81 ? -5.989 15.069 3.004 1.00 79.12 81 PRO A N 1
ATOM 674 C CA . PRO A 1 81 ? -5.200 16.208 2.570 1.00 79.12 81 PRO A CA 1
ATOM 675 C C . PRO A 1 81 ? -3.833 16.213 3.257 1.00 79.12 81 PRO A C 1
ATOM 677 O O . PRO A 1 81 ? -3.721 16.091 4.476 1.00 79.12 81 PRO A O 1
ATOM 680 N N . MET A 1 82 ? -2.781 16.406 2.459 1.00 70.31 82 MET A N 1
ATOM 681 C CA . MET A 1 82 ? -1.407 16.534 2.958 1.00 70.31 82 MET A CA 1
ATOM 682 C C . MET A 1 82 ? -1.160 17.825 3.739 1.00 70.31 82 MET A C 1
ATOM 684 O O . MET A 1 82 ? -0.189 17.892 4.486 1.00 70.31 82 MET A O 1
ATOM 688 N N . TYR A 1 83 ? -1.999 18.843 3.524 1.00 62.03 83 TYR A N 1
ATOM 689 C CA . TYR A 1 83 ? -1.878 20.174 4.105 1.00 62.03 83 TYR A CA 1
ATOM 690 C C . TYR A 1 83 ? -3.101 20.451 4.990 1.00 62.03 83 TYR A C 1
ATOM 692 O O . TYR A 1 83 ? -4.185 20.713 4.476 1.00 62.03 83 TYR A O 1
ATOM 700 N N . GLY A 1 84 ? -2.936 20.372 6.313 1.00 60.91 84 GLY A N 1
ATOM 701 C CA . GLY A 1 84 ? -4.008 20.583 7.294 1.00 60.91 84 GLY A CA 1
ATOM 702 C C . GLY A 1 84 ? -3.549 20.412 8.748 1.00 60.91 84 GLY A C 1
ATOM 703 O O . GLY A 1 84 ? -2.354 20.266 9.014 1.00 60.91 84 GLY A O 1
ATOM 704 N N . GLU A 1 85 ? -4.489 20.407 9.700 1.00 57.12 85 GLU A N 1
ATOM 705 C CA . GLU A 1 85 ? -4.216 20.139 11.130 1.00 57.12 85 GLU A CA 1
ATOM 706 C C . GLU A 1 85 ? -3.497 18.789 11.336 1.00 57.12 85 GLU A C 1
ATOM 708 O O . GLU A 1 85 ? -2.626 18.647 12.197 1.00 57.12 85 GLU A O 1
ATOM 713 N N . ASP A 1 86 ? -3.761 17.834 10.441 1.00 60.25 86 ASP A N 1
ATOM 714 C CA . ASP A 1 86 ? -3.138 16.514 10.384 1.00 60.25 86 ASP A CA 1
ATOM 715 C C . ASP A 1 86 ? -1.778 16.480 9.649 1.00 60.25 86 ASP A C 1
ATOM 717 O O . ASP A 1 86 ? -1.241 15.397 9.409 1.00 60.25 86 ASP A O 1
ATOM 721 N N . ASN A 1 87 ? -1.136 17.630 9.377 1.00 62.03 87 ASN A N 1
ATOM 722 C CA . ASN A 1 87 ? 0.234 17.713 8.824 1.00 62.03 87 ASN A CA 1
ATOM 723 C C . ASN A 1 87 ? 1.236 16.832 9.575 1.00 62.03 87 ASN A C 1
ATOM 725 O O . ASN A 1 87 ? 2.230 16.367 9.012 1.00 62.03 87 ASN A O 1
ATOM 729 N N . SER A 1 88 ? 0.985 16.605 10.867 1.00 69.19 88 SER A N 1
ATOM 730 C CA . SER A 1 88 ? 1.801 15.705 11.662 1.00 69.19 88 SER A CA 1
ATOM 731 C C . SER A 1 88 ? 1.896 14.318 11.022 1.00 69.19 88 SER A C 1
ATOM 733 O O . SER A 1 88 ? 2.998 13.794 10.980 1.00 69.19 88 SER A O 1
ATOM 735 N N . LEU A 1 89 ? 0.827 13.752 10.448 1.00 73.31 89 LEU A N 1
ATOM 736 C CA . LEU A 1 89 ? 0.839 12.419 9.838 1.00 73.31 89 LEU A CA 1
ATOM 737 C C . LEU A 1 89 ? 1.894 12.286 8.743 1.00 73.31 89 LEU A C 1
ATOM 739 O O . LEU A 1 89 ? 2.699 11.352 8.782 1.00 73.31 89 LEU A O 1
ATOM 743 N N . PHE A 1 90 ? 1.906 13.245 7.819 1.00 75.56 90 PHE A N 1
ATOM 744 C CA . PHE A 1 90 ? 2.777 13.259 6.646 1.00 75.56 90 PHE A CA 1
ATOM 745 C C . PHE A 1 90 ? 4.200 13.731 6.953 1.00 75.56 90 PHE A C 1
ATOM 747 O O . PHE A 1 90 ? 5.119 13.408 6.202 1.00 75.56 90 PHE A O 1
ATOM 754 N N . ASN A 1 91 ? 4.410 14.424 8.079 1.00 68.06 91 ASN A N 1
ATOM 755 C CA . ASN A 1 91 ? 5.742 14.772 8.561 1.00 68.06 91 ASN A CA 1
ATOM 756 C C . ASN A 1 91 ? 6.500 13.502 8.960 1.00 68.06 91 ASN A C 1
ATOM 758 O O . ASN A 1 91 ? 6.371 12.993 10.080 1.00 68.06 91 ASN A O 1
ATOM 762 N N . SER A 1 92 ? 7.298 12.984 8.030 1.00 61.94 92 SER A N 1
ATOM 763 C CA . SER A 1 92 ? 8.275 11.940 8.291 1.00 61.94 92 SER A CA 1
ATOM 764 C C . SER A 1 92 ? 9.251 12.412 9.355 1.00 61.94 92 SER A C 1
ATOM 766 O O . SER A 1 92 ? 9.960 13.397 9.151 1.00 61.94 92 SER A O 1
ATOM 768 N N . ASN A 1 93 ? 9.306 11.706 10.480 1.00 56.69 93 ASN A N 1
ATOM 769 C CA . ASN A 1 93 ? 10.428 11.859 11.389 1.00 56.69 93 ASN A CA 1
ATOM 770 C C . ASN A 1 93 ? 11.652 11.289 10.654 1.00 56.69 93 ASN A C 1
ATOM 772 O O . ASN A 1 93 ? 11.736 10.080 10.423 1.00 56.69 93 ASN A O 1
ATOM 776 N N . ASP A 1 94 ? 12.550 12.172 10.227 1.00 56.81 94 ASP A N 1
ATOM 777 C CA . ASP A 1 94 ? 13.790 11.899 9.487 1.00 56.81 94 ASP A CA 1
ATOM 778 C C . ASP A 1 94 ? 14.650 10.787 10.119 1.00 56.81 94 ASP A C 1
ATOM 780 O O . ASP A 1 94 ? 15.386 10.082 9.431 1.00 56.81 94 ASP A O 1
ATOM 784 N N . GLN A 1 95 ? 14.475 10.543 11.415 1.00 67.06 95 GLN A N 1
ATOM 785 C CA . GLN A 1 95 ? 15.154 9.493 12.174 1.00 67.06 95 GLN A CA 1
ATOM 786 C C . GLN A 1 95 ? 14.825 8.054 11.740 1.00 67.06 95 GLN A C 1
ATOM 788 O O . GLN A 1 95 ? 15.608 7.146 12.019 1.00 67.06 95 GLN A O 1
ATOM 793 N N . HIS A 1 96 ? 13.690 7.812 11.075 1.00 74.25 96 HIS A N 1
ATOM 794 C CA . HIS A 1 96 ? 13.251 6.455 10.712 1.00 74.25 96 HIS A CA 1
ATOM 795 C C . HIS A 1 96 ? 13.307 6.158 9.207 1.00 74.25 96 HIS A C 1
ATOM 797 O O . HIS A 1 96 ? 12.993 5.039 8.803 1.00 74.25 96 HIS A O 1
ATOM 803 N N . GLY A 1 97 ? 13.753 7.120 8.389 1.00 82.06 97 GLY A N 1
ATOM 804 C CA . GLY A 1 97 ? 14.034 6.923 6.963 1.00 82.06 97 GLY A CA 1
ATOM 805 C C . GLY A 1 97 ? 12.835 6.480 6.131 1.00 82.06 97 GLY A C 1
ATOM 806 O O . GLY A 1 97 ? 12.962 5.566 5.320 1.00 82.06 97 GLY A O 1
ATOM 807 N N . PHE A 1 98 ? 11.670 7.088 6.346 1.00 87.06 98 PHE A N 1
ATOM 808 C CA . PHE A 1 98 ? 10.498 6.884 5.501 1.00 87.06 98 PHE A CA 1
ATOM 809 C C . PHE A 1 98 ? 9.824 8.208 5.167 1.00 87.06 98 PHE A C 1
ATOM 811 O O . PHE A 1 98 ? 9.963 9.162 5.915 1.00 87.06 98 PHE A O 1
ATOM 818 N N . THR A 1 99 ? 9.044 8.255 4.092 1.00 89.25 99 THR A N 1
ATOM 819 C CA . THR A 1 99 ? 8.192 9.392 3.726 1.00 89.25 99 THR A CA 1
ATOM 820 C C . THR A 1 99 ? 6.806 8.901 3.334 1.00 89.25 99 THR A C 1
ATOM 822 O O . THR A 1 99 ? 6.671 7.899 2.634 1.00 89.25 99 THR A O 1
ATOM 825 N N . ILE A 1 100 ? 5.759 9.588 3.786 1.00 90.81 100 ILE A N 1
ATOM 826 C CA . ILE A 1 100 ? 4.381 9.258 3.408 1.00 90.81 100 ILE A CA 1
ATOM 827 C C . ILE A 1 100 ? 4.045 10.026 2.133 1.00 90.81 100 ILE A C 1
ATOM 829 O O . ILE A 1 100 ? 4.208 11.241 2.081 1.00 90.81 100 ILE A O 1
ATOM 833 N N . GLN A 1 101 ? 3.618 9.305 1.103 1.00 89.69 101 GLN A N 1
ATOM 834 C CA . GLN A 1 101 ? 3.328 9.849 -0.225 1.00 89.69 101 GLN A CA 1
ATOM 835 C C . GLN A 1 101 ? 1.832 10.045 -0.452 1.00 89.69 101 GLN A C 1
ATOM 837 O O . GLN A 1 101 ? 1.442 10.940 -1.190 1.00 89.69 101 GLN A O 1
ATOM 842 N N . MET A 1 102 ? 0.997 9.214 0.171 1.00 90.31 102 MET A N 1
ATOM 843 C CA . MET A 1 102 ? -0.453 9.302 0.050 1.00 90.31 102 MET A CA 1
ATOM 844 C C . MET A 1 102 ? -1.115 8.718 1.292 1.00 90.31 102 MET A C 1
ATOM 846 O O . MET A 1 102 ? -0.615 7.759 1.882 1.00 90.31 102 MET A O 1
ATOM 850 N N . GLY A 1 103 ? -2.255 9.288 1.657 1.00 91.44 103 GLY A N 1
ATOM 851 C CA . GLY A 1 103 ? -3.187 8.718 2.611 1.00 91.44 103 GLY A CA 1
ATOM 852 C C . GLY A 1 103 ? -4.594 8.797 2.043 1.00 91.44 103 GLY A C 1
ATOM 853 O O . GLY A 1 103 ? -4.937 9.784 1.397 1.00 91.44 103 GLY A O 1
ATOM 854 N N . ALA A 1 104 ? -5.393 7.766 2.259 1.00 91.44 104 ALA A N 1
ATOM 855 C CA . ALA A 1 104 ? -6.769 7.701 1.807 1.00 91.44 104 ALA A CA 1
ATOM 856 C C . ALA A 1 104 ? -7.609 6.931 2.818 1.00 91.44 104 ALA A C 1
ATOM 858 O O . ALA A 1 104 ? -7.099 6.107 3.578 1.00 91.44 104 ALA A O 1
ATOM 859 N N . THR A 1 105 ? -8.904 7.192 2.826 1.00 90.88 105 THR A N 1
ATOM 860 C CA . THR A 1 105 ? -9.859 6.548 3.725 1.00 90.88 105 THR A CA 1
ATOM 861 C C . THR A 1 105 ? -11.160 6.272 3.023 1.00 90.88 105 THR A C 1
ATOM 863 O O . THR A 1 105 ? -11.418 6.857 1.975 1.00 90.88 105 THR A O 1
ATOM 866 N N . SER A 1 106 ? -11.977 5.389 3.584 1.00 88.06 106 SER A N 1
ATOM 867 C CA . SER A 1 106 ? -13.271 5.105 2.979 1.00 88.06 106 SER A CA 1
ATOM 868 C C . SER A 1 106 ? -14.116 6.375 2.821 1.00 88.06 106 SER A C 1
ATOM 870 O O . SER A 1 106 ? -14.266 7.158 3.760 1.00 88.06 106 SER A O 1
ATOM 872 N N . ALA A 1 107 ? -14.679 6.554 1.626 1.00 85.62 107 ALA A N 1
ATOM 873 C CA . ALA A 1 107 ? -15.541 7.680 1.278 1.00 85.62 107 ALA A CA 1
ATOM 874 C C . ALA A 1 107 ? -16.978 7.532 1.810 1.00 85.62 107 ALA A C 1
ATOM 876 O O . ALA A 1 107 ? -17.757 8.481 1.765 1.00 85.62 107 ALA A O 1
ATOM 877 N N . ASP A 1 108 ? -17.366 6.351 2.308 1.00 79.25 108 ASP A N 1
ATOM 878 C CA . ASP A 1 108 ? -18.709 6.133 2.865 1.00 79.25 108 ASP A CA 1
ATOM 879 C C . ASP A 1 108 ? -18.945 6.875 4.196 1.00 79.25 108 ASP A C 1
ATOM 881 O O . ASP A 1 108 ? -20.083 6.932 4.672 1.00 79.25 108 ASP A O 1
ATOM 885 N N . GLY A 1 109 ? -17.878 7.416 4.802 1.00 72.31 109 GLY A N 1
ATOM 886 C CA . GLY A 1 109 ? -17.883 8.103 6.093 1.00 72.31 109 GLY A CA 1
ATOM 887 C C . GLY A 1 109 ? -18.261 7.214 7.283 1.00 72.31 109 GLY A C 1
ATOM 888 O O . GLY A 1 109 ? -18.418 7.721 8.392 1.00 72.31 109 GLY A O 1
ATOM 889 N N . LYS A 1 110 ? -18.440 5.907 7.067 1.00 73.38 110 LYS A N 1
ATOM 890 C CA . LYS A 1 110 ? -18.933 4.942 8.062 1.00 73.38 110 LYS A CA 1
ATOM 891 C C . LYS A 1 110 ? -17.897 3.883 8.385 1.00 73.38 110 LYS A C 1
ATOM 893 O O . LYS A 1 110 ? -17.761 3.486 9.542 1.00 73.38 110 LYS A O 1
ATOM 898 N N . SER A 1 111 ? -17.196 3.392 7.371 1.00 82.25 111 SER A N 1
ATOM 899 C CA . SER A 1 111 ? -16.148 2.412 7.574 1.00 82.25 111 SER A CA 1
ATOM 900 C C . SER A 1 111 ? -14.839 3.092 7.960 1.00 82.25 111 SER A C 1
ATOM 902 O O . SER A 1 111 ? -14.487 4.177 7.498 1.00 82.25 111 SER A O 1
ATOM 904 N N . ALA A 1 112 ? -14.120 2.445 8.871 1.00 87.38 112 ALA A N 1
ATOM 905 C CA . ALA A 1 112 ? -12.894 2.976 9.455 1.00 87.38 112 ALA A CA 1
ATOM 906 C C . ALA A 1 112 ? -11.628 2.586 8.666 1.00 87.38 112 ALA A C 1
ATOM 908 O O . ALA A 1 112 ? -10.506 2.816 9.139 1.00 87.38 112 ALA A O 1
ATOM 909 N N . HIS A 1 113 ? -11.805 1.997 7.476 1.00 91.88 113 HIS A N 1
ATOM 910 C CA . HIS A 1 113 ? -10.724 1.550 6.606 1.00 91.88 113 HIS A CA 1
ATOM 911 C C . HIS A 1 113 ? -9.863 2.717 6.128 1.00 91.88 113 HIS A C 1
ATOM 913 O O . HIS A 1 113 ? -10.346 3.765 5.688 1.00 91.88 113 HIS A O 1
ATOM 919 N N . GLN A 1 114 ? -8.554 2.506 6.208 1.00 93.19 114 GLN A N 1
ATOM 920 C CA . GLN A 1 114 ? -7.533 3.457 5.792 1.00 93.19 114 GLN A CA 1
ATOM 921 C C . GLN A 1 114 ? -6.523 2.790 4.874 1.00 93.19 114 GLN A C 1
ATOM 923 O O . GLN A 1 114 ? -6.198 1.613 5.029 1.00 93.19 114 GLN A O 1
ATOM 928 N N . LEU A 1 115 ? -5.967 3.590 3.978 1.00 94.31 115 LEU A N 1
ATOM 929 C CA . LEU A 1 115 ? -4.919 3.220 3.052 1.00 94.31 115 LEU A CA 1
ATOM 930 C C . LEU A 1 115 ? -3.812 4.265 3.103 1.00 94.31 115 LEU A C 1
ATOM 932 O O . LEU A 1 115 ? -4.065 5.467 3.130 1.00 94.31 115 LEU A O 1
ATOM 936 N N . VAL A 1 116 ? -2.569 3.803 3.102 1.00 94.25 116 VAL A N 1
ATOM 937 C CA . VAL A 1 116 ? -1.391 4.663 3.161 1.00 94.25 116 VAL A CA 1
ATOM 938 C C . VAL A 1 116 ? -0.371 4.169 2.159 1.00 94.25 116 VAL A C 1
ATOM 940 O O . VAL A 1 116 ? -0.067 2.980 2.115 1.00 94.25 116 VAL A O 1
ATOM 943 N N . VAL A 1 117 ? 0.211 5.085 1.395 1.00 94.81 117 VAL A N 1
ATOM 944 C CA . VAL A 1 117 ? 1.370 4.797 0.553 1.00 94.81 117 VAL A CA 1
ATOM 945 C C . VAL A 1 117 ? 2.578 5.517 1.116 1.00 94.81 117 VAL A C 1
ATOM 947 O O . VAL A 1 117 ? 2.548 6.726 1.357 1.00 94.81 117 VAL A O 1
ATOM 950 N N . MET A 1 118 ? 3.656 4.771 1.322 1.00 93.56 118 MET A N 1
ATOM 951 C CA . MET A 1 118 ? 4.909 5.287 1.855 1.00 93.56 118 MET A CA 1
ATOM 952 C C . MET A 1 118 ? 6.100 4.854 1.004 1.00 93.56 118 MET A C 1
ATOM 954 O O . MET A 1 118 ? 6.064 3.831 0.324 1.00 93.56 118 MET A O 1
ATOM 958 N N . LYS A 1 119 ? 7.183 5.621 1.087 1.00 92.00 119 LYS A N 1
ATOM 959 C CA . LYS A 1 119 ? 8.522 5.242 0.631 1.00 92.00 119 LYS A CA 1
ATOM 960 C C . LYS A 1 119 ? 9.406 5.027 1.849 1.00 92.00 119 LYS A C 1
ATOM 962 O O . LYS A 1 119 ? 9.328 5.803 2.797 1.00 92.00 119 LYS A O 1
ATOM 967 N N . SER A 1 120 ? 10.246 4.005 1.828 1.00 88.75 120 SER A N 1
ATOM 968 C CA . SER A 1 120 ? 11.201 3.702 2.891 1.00 88.75 120 SER A CA 1
ATOM 969 C C . SER A 1 120 ? 12.608 3.604 2.318 1.00 88.75 120 SER A C 1
ATOM 971 O O . SER A 1 120 ? 12.888 2.757 1.473 1.00 88.75 120 SER A O 1
ATOM 973 N N . GLU A 1 121 ? 13.519 4.401 2.862 1.00 82.50 121 GLU A N 1
ATOM 974 C CA . GLU A 1 121 ? 14.936 4.422 2.497 1.00 82.50 121 GLU A CA 1
ATOM 975 C C . GLU A 1 121 ? 15.742 3.361 3.265 1.00 82.50 121 GLU A C 1
ATOM 977 O O . GLU A 1 121 ? 16.729 2.841 2.754 1.00 82.50 121 GLU A O 1
ATOM 982 N N . ASN A 1 122 ? 15.296 2.988 4.473 1.00 73.25 122 ASN A N 1
ATOM 983 C CA . ASN A 1 122 ? 16.082 2.192 5.427 1.00 73.25 122 ASN A CA 1
ATOM 984 C C . ASN A 1 122 ? 15.587 0.743 5.640 1.00 73.25 122 ASN A C 1
ATOM 986 O O . ASN A 1 122 ? 15.782 0.178 6.718 1.00 73.25 122 ASN A O 1
ATOM 990 N N . CYS A 1 123 ? 14.948 0.112 4.647 1.00 71.62 123 CYS A N 1
ATOM 991 C CA . CYS A 1 123 ? 14.425 -1.254 4.795 1.00 71.62 123 CYS A CA 1
ATOM 992 C C . CYS A 1 123 ? 15.284 -2.302 4.072 1.00 71.62 123 CYS A C 1
ATOM 994 O O . CYS A 1 123 ? 15.334 -2.360 2.846 1.00 71.62 123 CYS A O 1
ATOM 996 N N . TYR A 1 124 ? 15.927 -3.182 4.842 1.00 68.38 124 TYR A N 1
ATOM 997 C CA . TYR A 1 124 ? 16.866 -4.181 4.314 1.00 68.38 124 TYR A CA 1
ATOM 998 C C . TYR A 1 124 ? 16.356 -5.626 4.407 1.00 68.38 124 TYR A C 1
ATOM 1000 O O . TYR A 1 124 ? 17.041 -6.542 3.964 1.00 68.38 124 TYR A O 1
ATOM 1008 N N . HIS A 1 125 ? 15.170 -5.854 4.977 1.00 80.25 125 HIS A N 1
ATOM 1009 C CA . HIS A 1 125 ? 14.655 -7.201 5.224 1.00 80.25 125 HIS A CA 1
ATOM 1010 C C . HIS A 1 125 ? 13.568 -7.583 4.226 1.00 80.25 125 HIS A C 1
ATOM 1012 O O . HIS A 1 125 ? 12.553 -6.898 4.124 1.00 80.25 125 HIS A O 1
ATOM 1018 N N . ASP A 1 126 ? 13.740 -8.724 3.556 1.00 80.19 126 ASP A N 1
ATOM 1019 C CA . ASP A 1 126 ? 12.743 -9.250 2.614 1.00 80.19 126 ASP A CA 1
ATOM 1020 C C . ASP A 1 126 ? 11.524 -9.838 3.332 1.00 80.19 126 ASP A C 1
ATOM 1022 O O . ASP A 1 126 ? 10.383 -9.708 2.879 1.00 80.19 126 ASP A O 1
ATOM 1026 N N . THR A 1 127 ? 11.756 -10.451 4.492 1.00 85.75 127 THR A N 1
ATOM 1027 C CA . THR A 1 127 ? 10.755 -11.253 5.200 1.00 85.75 127 THR A CA 1
ATOM 1028 C C . THR A 1 127 ? 9.956 -10.479 6.233 1.00 85.75 127 THR A C 1
ATOM 1030 O O . THR A 1 127 ? 8.792 -10.803 6.426 1.00 85.75 127 THR A O 1
ATOM 1033 N N . LEU A 1 128 ? 10.548 -9.485 6.898 1.00 90.56 128 LEU A N 1
ATOM 1034 C CA . LEU A 1 128 ? 9.926 -8.798 8.030 1.00 90.56 128 LEU A CA 1
ATOM 1035 C C . LEU A 1 128 ? 9.707 -7.306 7.748 1.00 90.56 128 LEU A C 1
ATOM 1037 O O . LEU A 1 128 ? 10.592 -6.668 7.164 1.00 90.56 128 LEU A O 1
ATOM 1041 N N . PRO A 1 129 ? 8.581 -6.736 8.216 1.00 92.31 129 PRO A N 1
ATOM 1042 C CA . PRO A 1 129 ? 8.383 -5.296 8.310 1.00 92.31 129 PRO A CA 1
ATOM 1043 C C . PRO A 1 129 ? 9.535 -4.591 9.022 1.00 92.31 129 PRO A C 1
ATOM 1045 O O . PRO A 1 129 ? 10.019 -5.037 10.063 1.00 92.31 129 PRO A O 1
ATOM 1048 N N . SER A 1 130 ? 9.949 -3.456 8.478 1.00 90.75 130 SER A N 1
ATOM 1049 C CA . SER A 1 130 ? 10.815 -2.499 9.149 1.00 90.75 130 SER A CA 1
ATOM 1050 C C . SER A 1 130 ? 10.067 -1.760 10.257 1.00 90.75 130 SER A C 1
ATOM 1052 O O . SER A 1 130 ? 8.840 -1.647 10.267 1.00 90.75 130 SER A O 1
ATOM 1054 N N . VAL A 1 131 ? 10.837 -1.176 11.175 1.00 90.31 131 VAL A N 1
ATOM 1055 C CA . VAL A 1 131 ? 10.301 -0.294 12.218 1.00 90.31 131 VAL A CA 1
ATOM 1056 C C . VAL A 1 131 ? 9.559 0.898 11.601 1.00 90.31 131 VAL A C 1
ATOM 1058 O O . VAL A 1 131 ? 8.515 1.283 12.112 1.00 90.31 131 VAL A O 1
ATOM 1061 N N . GLY A 1 132 ? 10.045 1.445 10.479 1.00 89.88 132 GLY A N 1
ATOM 1062 C CA . GLY A 1 132 ? 9.388 2.549 9.774 1.00 89.88 132 GLY A CA 1
ATOM 1063 C C . GLY A 1 132 ? 7.990 2.188 9.268 1.00 89.88 132 GLY A C 1
ATOM 1064 O O . GLY A 1 132 ? 7.047 2.937 9.505 1.00 89.88 132 GLY A O 1
ATOM 1065 N N . GLU A 1 133 ? 7.834 1.012 8.652 1.00 92.94 133 GLU A N 1
ATOM 1066 C CA . GLU A 1 133 ? 6.528 0.509 8.196 1.00 92.94 133 GLU A CA 1
ATOM 1067 C C . GLU A 1 133 ? 5.533 0.366 9.356 1.00 92.94 133 GLU A C 1
ATOM 1069 O O . GLU A 1 133 ? 4.386 0.803 9.255 1.00 92.94 133 GLU A O 1
ATOM 1074 N N . LEU A 1 134 ? 5.982 -0.184 10.489 1.00 93.25 134 LEU A N 1
ATOM 1075 C CA . LEU A 1 134 ? 5.143 -0.345 11.680 1.00 93.25 134 LEU A CA 1
ATOM 1076 C C . LEU A 1 134 ? 4.794 0.997 12.339 1.00 93.25 134 LEU A C 1
ATOM 1078 O O . LEU A 1 134 ? 3.671 1.172 12.807 1.00 93.25 134 LEU A O 1
ATOM 1082 N N . ILE A 1 135 ? 5.723 1.960 12.355 1.00 91.81 135 ILE A N 1
ATOM 1083 C CA . ILE A 1 135 ? 5.456 3.317 12.850 1.00 91.81 135 ILE A CA 1
ATOM 1084 C C . ILE A 1 135 ? 4.379 3.986 12.000 1.00 91.81 135 ILE A C 1
ATOM 1086 O O . ILE A 1 135 ? 3.448 4.556 12.563 1.00 91.81 135 ILE A O 1
ATOM 1090 N N . VAL A 1 136 ? 4.481 3.914 10.668 1.00 92.06 136 VAL A N 1
ATOM 1091 C CA . VAL A 1 136 ? 3.475 4.491 9.763 1.00 92.06 136 VAL A CA 1
ATOM 1092 C C . VAL A 1 136 ? 2.108 3.866 10.016 1.00 92.06 136 VAL A C 1
ATOM 1094 O O . VAL A 1 136 ? 1.146 4.604 10.219 1.00 92.06 136 VAL A O 1
ATOM 1097 N N . LEU A 1 137 ? 2.041 2.534 10.082 1.00 94.06 137 LEU A N 1
ATOM 1098 C CA . LEU A 1 137 ? 0.811 1.798 10.367 1.00 94.06 137 LEU A CA 1
ATOM 1099 C C . LEU A 1 137 ? 0.153 2.282 11.669 1.00 94.06 137 LEU A C 1
ATOM 1101 O O . LEU A 1 137 ? -0.984 2.748 11.659 1.00 94.06 137 LEU A O 1
ATOM 1105 N N . VAL A 1 138 ? 0.890 2.244 12.784 1.00 91.94 138 VAL A N 1
ATOM 1106 C CA . VAL A 1 138 ? 0.365 2.635 14.102 1.00 91.94 138 VAL A CA 1
ATOM 1107 C C . VAL A 1 138 ? -0.012 4.115 14.138 1.00 91.94 138 VAL A C 1
ATOM 1109 O O . VAL A 1 138 ? -1.037 4.476 14.712 1.00 91.94 138 VAL A O 1
ATOM 1112 N N . ARG A 1 139 ? 0.785 4.991 13.519 1.00 90.06 139 ARG A N 1
ATOM 1113 C CA . ARG A 1 139 ? 0.516 6.433 13.493 1.00 90.06 139 ARG A CA 1
ATOM 1114 C C . ARG A 1 139 ? -0.805 6.750 12.797 1.00 90.06 139 ARG A C 1
ATOM 1116 O O . ARG A 1 139 ? -1.566 7.575 13.302 1.00 90.06 139 ARG A O 1
ATOM 1123 N N . TRP A 1 140 ? -1.070 6.089 11.677 1.00 90.50 140 TRP A N 1
ATOM 1124 C CA . TRP A 1 140 ? -2.314 6.243 10.932 1.00 90.50 140 TRP A CA 1
ATOM 1125 C C . TRP A 1 140 ? -3.521 5.745 11.721 1.00 90.50 140 TRP A C 1
ATOM 1127 O O . TRP A 1 140 ? -4.463 6.509 11.938 1.00 90.50 140 TRP A O 1
ATOM 1137 N N . MET A 1 141 ? -3.428 4.538 12.285 1.00 90.25 141 MET A N 1
ATOM 1138 C CA . MET A 1 141 ? -4.467 3.995 13.165 1.00 90.25 141 MET A CA 1
ATOM 1139 C C . MET A 1 141 ? -4.774 4.942 14.338 1.00 90.25 141 MET A C 1
ATOM 1141 O O . MET A 1 141 ? -5.933 5.234 14.629 1.00 90.25 141 MET A O 1
ATOM 1145 N N . LEU A 1 142 ? -3.737 5.479 14.993 1.00 86.75 142 LEU A N 1
ATOM 1146 C CA . LEU A 1 142 ? -3.888 6.410 16.113 1.00 86.75 142 LEU A CA 1
ATOM 1147 C C . LEU A 1 142 ? -4.522 7.742 15.708 1.00 86.75 142 LEU A C 1
ATOM 1149 O O . LEU A 1 142 ? -5.288 8.299 16.495 1.00 86.75 142 LEU A O 1
ATOM 1153 N N . SER A 1 143 ? -4.218 8.270 14.521 1.00 84.31 143 SER A N 1
ATOM 1154 C CA . SER A 1 143 ? -4.880 9.484 14.034 1.00 84.31 143 SER A CA 1
ATOM 1155 C C . SER A 1 143 ? -6.373 9.255 13.842 1.00 84.31 143 SER A C 1
ATOM 1157 O O . SER A 1 143 ? -7.167 10.054 14.338 1.00 84.31 143 SER A O 1
ATOM 1159 N N . ARG A 1 144 ? -6.787 8.127 13.252 1.00 82.06 144 ARG A N 1
ATOM 1160 C CA . ARG A 1 144 ? -8.221 7.840 13.136 1.00 82.06 144 ARG A CA 1
ATOM 1161 C C . ARG A 1 144 ? -8.911 7.656 14.474 1.00 82.06 144 ARG A C 1
ATOM 1163 O O . ARG A 1 144 ? -9.985 8.223 14.651 1.00 82.06 144 ARG A O 1
ATOM 1170 N N . ILE A 1 145 ? -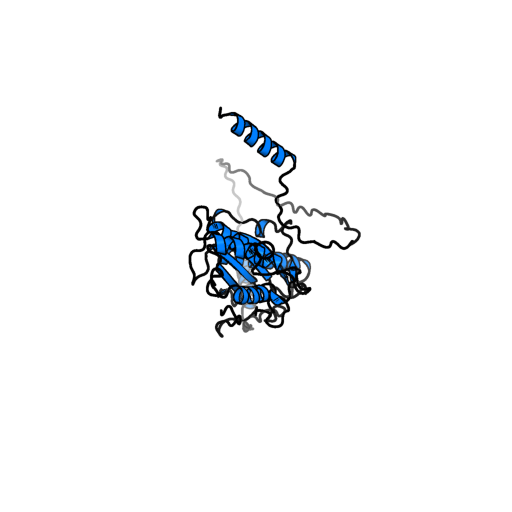8.274 6.999 15.443 1.00 80.50 145 ILE A N 1
ATOM 1171 C CA . ILE A 1 145 ? -8.805 6.920 16.813 1.00 80.50 145 ILE A CA 1
ATOM 1172 C C . ILE A 1 145 ? -9.004 8.324 17.403 1.00 80.50 145 ILE A C 1
ATOM 1174 O O . ILE A 1 145 ? -10.040 8.604 18.006 1.00 80.50 145 ILE A O 1
ATOM 1178 N N . LYS A 1 146 ? -8.026 9.226 17.243 1.00 79.06 146 LYS A N 1
ATOM 1179 C CA . LYS A 1 146 ? -8.132 10.607 17.735 1.00 79.06 146 LYS A CA 1
ATOM 1180 C C . LYS A 1 146 ? -9.265 11.362 17.048 1.00 79.06 146 LYS A C 1
ATOM 1182 O O . LYS A 1 146 ? -10.083 11.957 17.744 1.00 79.06 146 LYS A O 1
ATOM 1187 N N . ASN A 1 147 ? -9.352 11.306 15.724 1.00 74.75 147 ASN A N 1
ATOM 1188 C CA . ASN A 1 147 ? -10.375 12.028 14.965 1.00 74.75 147 ASN A CA 1
ATOM 1189 C C . ASN A 1 147 ? -11.780 11.490 15.284 1.00 74.75 147 ASN A C 1
ATOM 1191 O O . ASN A 1 147 ? -12.717 12.268 15.452 1.00 74.75 147 ASN A O 1
ATOM 1195 N N . HIS A 1 148 ? -11.909 10.181 15.510 1.00 70.88 148 HIS A N 1
ATOM 1196 C CA . HIS A 1 148 ? -13.152 9.558 15.961 1.00 70.88 148 HIS A CA 1
ATOM 1197 C C . HIS A 1 148 ? -13.552 10.001 17.381 1.00 70.88 148 HIS A C 1
ATOM 1199 O O . HIS A 1 148 ? -14.708 10.339 17.617 1.00 70.88 148 HIS A O 1
ATOM 1205 N N . LYS A 1 149 ? -12.609 10.110 18.332 1.00 66.19 149 LYS A N 1
ATOM 1206 C CA . LYS A 1 149 ? -12.903 10.617 19.691 1.00 66.19 149 LYS A CA 1
ATOM 1207 C C . LYS A 1 149 ? -13.478 12.037 19.692 1.00 66.19 149 LYS A C 1
ATOM 1209 O O . LYS A 1 149 ? -14.402 12.305 20.458 1.00 66.19 149 LYS A O 1
ATOM 1214 N N . HIS A 1 150 ? -12.966 12.926 18.840 1.00 61.38 150 HIS A N 1
ATOM 1215 C CA . HIS A 1 150 ? -13.493 14.292 18.721 1.00 61.38 150 HIS A CA 1
ATOM 1216 C C . HIS A 1 150 ? -14.941 14.310 18.208 1.00 61.38 150 HIS A C 1
ATOM 1218 O O . HIS A 1 150 ? -15.729 15.151 18.636 1.00 61.38 150 HIS A O 1
ATOM 1224 N N . GLN A 1 151 ? -15.311 13.359 17.346 1.00 55.84 151 GLN A N 1
ATOM 1225 C CA . GLN A 1 151 ? -16.679 13.210 16.844 1.00 55.84 151 GLN A CA 1
ATOM 1226 C C . GLN A 1 151 ? -17.625 12.625 17.910 1.00 55.84 151 GLN A C 1
ATOM 1228 O O . GLN A 1 151 ? -18.736 13.124 18.088 1.00 55.84 151 GLN A O 1
ATOM 1233 N N . PHE A 1 152 ? -17.172 11.634 18.688 1.00 55.75 152 PHE A N 1
ATOM 1234 C CA . PHE A 1 152 ? -17.972 11.011 19.754 1.00 55.75 152 PHE A CA 1
ATOM 1235 C C . PHE A 1 152 ? -18.204 11.926 20.957 1.00 55.75 152 PHE A C 1
ATOM 1237 O O . PHE A 1 152 ? -19.298 11.927 21.525 1.00 55.75 152 PHE A O 1
ATOM 1244 N N . GLY A 1 153 ? -17.206 12.737 21.323 1.00 53.69 153 GLY A N 1
ATOM 1245 C CA . GLY A 1 153 ? -17.288 13.648 22.466 1.00 53.69 153 GLY A CA 1
ATOM 1246 C C . GLY A 1 153 ? -18.394 14.702 22.355 1.00 53.69 153 GLY A C 1
ATOM 1247 O O . GLY A 1 153 ? -18.829 15.214 23.381 1.00 53.69 153 GLY A O 1
ATOM 1248 N N . ARG A 1 154 ? -18.874 15.006 21.138 1.00 53.53 154 ARG A N 1
ATOM 1249 C CA . ARG A 1 154 ? -19.876 16.058 20.913 1.00 53.53 154 ARG A CA 1
ATOM 1250 C C . ARG A 1 154 ? -21.329 15.572 20.860 1.00 53.53 154 ARG A C 1
ATOM 1252 O O . ARG A 1 154 ? -22.203 16.356 21.208 1.00 53.53 154 ARG A O 1
ATOM 1259 N N . TYR A 1 155 ? -21.612 14.322 20.468 1.00 47.03 155 TYR A N 1
ATOM 1260 C CA . TYR A 1 155 ? -23.004 13.911 20.186 1.00 47.03 155 TYR A CA 1
ATOM 1261 C C . TYR A 1 155 ? -23.419 12.500 20.632 1.00 47.03 155 TYR A C 1
ATOM 1263 O O . TYR A 1 155 ? -24.617 12.243 20.724 1.00 47.03 155 TYR A O 1
ATOM 1271 N N . HIS A 1 156 ? -22.491 11.596 20.974 1.00 47.75 156 HIS A N 1
ATOM 1272 C CA . HIS A 1 156 ? -22.838 10.188 21.220 1.00 47.75 156 HIS A CA 1
ATOM 1273 C C . HIS A 1 156 ? -22.125 9.600 22.444 1.00 47.75 156 HIS A C 1
ATOM 1275 O O . HIS A 1 156 ? -21.334 8.666 22.345 1.00 47.75 156 HIS A O 1
ATOM 1281 N N . ARG A 1 157 ? -22.467 10.093 23.643 1.00 51.56 157 ARG A N 1
ATOM 1282 C CA . ARG A 1 157 ? -21.978 9.539 24.927 1.00 51.56 157 ARG A CA 1
ATOM 1283 C C . ARG A 1 157 ? -22.421 8.083 25.177 1.00 51.56 157 ARG A C 1
ATOM 1285 O O . ARG A 1 157 ? -21.903 7.439 26.083 1.00 51.56 157 ARG A O 1
ATOM 1292 N N . HIS A 1 158 ? -23.380 7.580 24.395 1.00 47.47 158 HIS A N 1
ATOM 1293 C CA . HIS A 1 158 ? -23.983 6.252 24.546 1.00 47.47 158 HIS A CA 1
ATOM 1294 C C . HIS A 1 158 ? -23.650 5.273 23.411 1.00 47.47 158 HIS A C 1
ATOM 1296 O O . HIS A 1 158 ? -23.956 4.088 23.540 1.00 47.47 158 HIS A O 1
ATOM 1302 N N . GLU A 1 159 ? -23.029 5.727 22.317 1.00 46.88 159 GLU A N 1
ATOM 1303 C CA . GLU A 1 159 ? -22.584 4.814 21.261 1.00 46.88 159 GLU A CA 1
ATOM 1304 C C . GLU A 1 159 ? -21.172 4.333 21.570 1.00 46.88 159 GLU A C 1
ATOM 1306 O O . GLU A 1 159 ? -20.284 5.098 21.951 1.00 46.88 159 GLU A O 1
ATOM 1311 N N . ARG A 1 160 ? -20.987 3.018 21.474 1.00 54.50 160 ARG A N 1
ATOM 1312 C CA . ARG A 1 160 ? -19.718 2.373 21.794 1.00 54.50 160 ARG A CA 1
ATOM 1313 C C . ARG A 1 160 ? -18.681 2.764 20.739 1.00 54.50 160 ARG A C 1
ATOM 1315 O O . ARG A 1 160 ? -19.010 2.712 19.554 1.00 54.50 160 ARG A O 1
ATOM 1322 N N . PRO A 1 161 ? -17.444 3.106 21.137 1.00 55.41 161 PRO A N 1
ATOM 1323 C CA . PRO A 1 161 ? -16.405 3.447 20.182 1.00 55.41 161 PRO A CA 1
ATOM 1324 C C . PRO A 1 161 ? -16.134 2.256 19.260 1.00 55.41 161 PRO A C 1
ATOM 1326 O O . PRO A 1 161 ? -15.922 1.129 19.715 1.00 55.41 161 PRO A O 1
ATOM 1329 N N . GLN A 1 162 ? -16.145 2.531 17.961 1.00 61.03 162 GLN A N 1
ATOM 1330 C CA . GLN A 1 162 ? -15.639 1.642 16.924 1.00 61.03 162 GLN A CA 1
ATOM 1331 C C . GLN A 1 162 ? -14.151 1.405 17.221 1.00 61.03 162 GLN A C 1
ATOM 1333 O O . GLN A 1 162 ? -13.418 2.365 17.455 1.00 61.03 162 GLN A O 1
ATOM 1338 N N . LEU A 1 163 ? -13.709 0.149 17.320 1.00 61.62 163 LEU A N 1
ATOM 1339 C CA . LEU A 1 163 ? -12.322 -0.186 17.698 1.00 61.62 163 LEU A CA 1
ATOM 1340 C C . LEU A 1 163 ? -11.520 -0.810 16.553 1.00 61.62 163 LEU A C 1
ATOM 1342 O O . LEU A 1 163 ? -10.287 -0.806 16.597 1.00 61.62 163 LEU A O 1
ATOM 1346 N N . ASP A 1 164 ? -12.201 -1.254 15.502 1.00 73.25 164 ASP A N 1
ATOM 1347 C CA . ASP A 1 164 ? -11.557 -1.794 14.318 1.00 73.25 164 ASP A CA 1
ATOM 1348 C C . ASP A 1 164 ? -11.271 -0.628 13.375 1.00 73.25 164 ASP A C 1
ATOM 1350 O O . ASP A 1 164 ? -12.119 -0.224 12.585 1.00 73.25 164 ASP A O 1
ATOM 1354 N N . PHE A 1 165 ? -10.073 -0.054 13.488 1.00 86.31 165 PHE A N 1
ATOM 1355 C CA . PHE A 1 165 ? -9.528 0.918 12.535 1.00 86.31 165 PHE A CA 1
ATOM 1356 C C . PHE A 1 165 ? -8.544 0.201 11.604 1.00 86.31 165 PHE A C 1
ATOM 1358 O O . PHE A 1 165 ? -7.333 0.364 11.783 1.00 86.31 165 PHE A O 1
ATOM 1365 N N . PRO A 1 166 ? -9.015 -0.655 10.674 1.00 93.00 166 PRO A N 1
ATOM 1366 C CA . PRO A 1 166 ? -8.122 -1.394 9.807 1.00 93.00 166 PRO A CA 1
ATOM 1367 C C . PRO A 1 166 ? -7.376 -0.422 8.895 1.00 93.00 166 PRO A C 1
ATOM 1369 O O . PRO A 1 166 ? -7.967 0.421 8.217 1.00 93.00 166 PRO A O 1
ATOM 1372 N N . THR A 1 167 ? -6.058 -0.555 8.868 1.00 95.38 167 THR A N 1
ATOM 1373 C CA . THR A 1 167 ? -5.171 0.281 8.063 1.00 95.38 167 THR A CA 1
ATOM 1374 C C . THR A 1 167 ? -4.318 -0.610 7.178 1.00 95.38 167 THR A C 1
ATOM 1376 O O . THR A 1 167 ? -3.676 -1.546 7.657 1.00 95.38 167 THR A O 1
ATOM 1379 N N . MET A 1 168 ? -4.282 -0.298 5.888 1.00 96.75 168 MET A N 1
ATOM 1380 C CA . MET A 1 168 ? -3.383 -0.911 4.924 1.00 96.75 168 MET A CA 1
ATOM 1381 C C . MET A 1 168 ? -2.254 0.054 4.558 1.00 96.75 168 MET A C 1
ATOM 1383 O O . MET A 1 168 ? -2.481 1.245 4.350 1.00 96.75 168 MET A O 1
ATOM 1387 N N . VAL A 1 169 ? -1.032 -0.462 4.460 1.00 96.56 169 VAL A N 1
ATOM 1388 C CA . VAL A 1 169 ? 0.156 0.293 4.058 1.00 96.56 169 VAL A CA 1
ATOM 1389 C C . VAL A 1 169 ? 0.785 -0.371 2.839 1.00 96.56 169 VAL A C 1
ATOM 1391 O O . VAL A 1 169 ? 1.173 -1.535 2.902 1.00 96.56 169 VAL A O 1
ATOM 1394 N N . ILE A 1 170 ? 0.936 0.381 1.751 1.00 97.25 170 ILE A N 1
ATOM 1395 C CA . ILE A 1 170 ? 1.765 0.018 0.600 1.00 97.25 170 ILE A CA 1
ATOM 1396 C C . ILE A 1 170 ? 3.115 0.709 0.774 1.00 97.25 170 ILE A C 1
ATOM 1398 O O . ILE A 1 170 ? 3.217 1.938 0.744 1.00 97.25 170 ILE A O 1
ATOM 1402 N N . SER A 1 171 ? 4.160 -0.085 0.973 1.00 95.44 171 SER A N 1
ATOM 1403 C CA . SER A 1 171 ? 5.502 0.402 1.262 1.00 95.44 171 SER A CA 1
ATOM 1404 C C . SER A 1 171 ? 6.437 0.168 0.084 1.00 95.44 171 SER A C 1
ATOM 1406 O O . SER A 1 171 ? 6.749 -0.975 -0.248 1.00 95.44 171 SER A O 1
ATOM 1408 N N . PHE A 1 172 ? 6.901 1.256 -0.530 1.00 94.94 172 PHE A N 1
ATOM 1409 C CA . PHE A 1 172 ? 7.949 1.257 -1.549 1.00 94.94 172 PHE A CA 1
ATOM 1410 C C . PHE A 1 172 ? 9.313 1.271 -0.858 1.00 94.94 172 PHE A C 1
ATOM 1412 O O . PHE A 1 172 ? 9.762 2.297 -0.346 1.00 94.94 172 PHE A O 1
ATOM 1419 N N . LEU A 1 173 ? 9.957 0.113 -0.820 1.00 92.62 173 LEU A N 1
ATOM 1420 C CA . LEU A 1 173 ? 11.236 -0.142 -0.167 1.00 92.62 173 LEU A CA 1
ATOM 1421 C C . LEU A 1 173 ? 12.397 0.053 -1.146 1.00 92.62 173 LEU A C 1
ATOM 1423 O O . LEU A 1 173 ? 12.225 -0.058 -2.362 1.00 92.62 173 LEU A O 1
ATOM 1427 N N . SER A 1 174 ? 13.601 0.261 -0.609 1.00 87.94 174 SER A N 1
ATOM 1428 C CA . SER A 1 174 ? 14.841 0.298 -1.391 1.00 87.94 174 SER A CA 1
ATOM 1429 C C . SER A 1 174 ? 14.996 -0.912 -2.326 1.00 87.94 174 SER A C 1
ATOM 1431 O O . SER A 1 174 ? 14.481 -2.007 -2.064 1.00 87.94 174 SER A O 1
ATOM 1433 N N . ASP A 1 175 ? 15.736 -0.703 -3.419 1.00 87.44 175 ASP A N 1
ATOM 1434 C CA . ASP A 1 175 ? 16.006 -1.706 -4.459 1.00 87.44 175 ASP A CA 1
ATOM 1435 C C . ASP A 1 175 ? 14.745 -2.189 -5.203 1.00 87.44 175 ASP A C 1
ATOM 1437 O O . ASP A 1 175 ? 14.613 -3.364 -5.531 1.00 87.44 175 ASP A O 1
ATOM 1441 N N . ALA A 1 176 ? 13.800 -1.272 -5.459 1.00 91.25 176 ALA A N 1
ATOM 1442 C CA . ALA A 1 176 ? 12.537 -1.540 -6.162 1.00 91.25 176 ALA A CA 1
ATOM 1443 C C . ALA A 1 176 ? 11.702 -2.667 -5.553 1.00 91.25 176 ALA A C 1
ATOM 1445 O O . ALA A 1 176 ? 11.108 -3.481 -6.266 1.00 91.25 176 ALA A O 1
ATOM 1446 N N . ARG A 1 177 ? 11.661 -2.731 -4.226 1.00 93.31 177 ARG A N 1
ATOM 1447 C CA . ARG A 1 177 ? 10.821 -3.700 -3.536 1.00 93.31 177 ARG A CA 1
ATOM 1448 C C . ARG A 1 177 ? 9.537 -3.049 -3.061 1.00 93.31 177 ARG A C 1
ATOM 1450 O O . ARG A 1 177 ? 9.538 -1.886 -2.672 1.00 93.31 177 ARG A O 1
ATOM 1457 N N . VAL A 1 178 ? 8.448 -3.806 -3.056 1.00 95.50 178 VAL A N 1
ATOM 1458 C CA . VAL A 1 178 ? 7.179 -3.350 -2.484 1.00 95.50 178 VAL A CA 1
ATOM 1459 C C . VAL A 1 178 ? 6.644 -4.383 -1.512 1.00 95.50 178 VAL A C 1
ATOM 1461 O O . VAL A 1 178 ? 6.716 -5.588 -1.759 1.00 95.50 178 VAL A O 1
ATOM 1464 N N . ARG A 1 179 ? 6.110 -3.902 -0.392 1.00 95.62 179 ARG A N 1
ATOM 1465 C CA . ARG A 1 179 ? 5.405 -4.711 0.598 1.00 95.62 179 ARG A CA 1
ATOM 1466 C C . ARG A 1 179 ? 4.038 -4.109 0.875 1.00 95.62 179 ARG A C 1
ATOM 1468 O O . ARG A 1 179 ? 3.920 -2.892 0.997 1.00 95.62 179 ARG A O 1
ATOM 1475 N N . VAL A 1 180 ? 3.039 -4.968 1.041 1.00 96.88 180 VAL A N 1
ATOM 1476 C CA . VAL A 1 180 ? 1.735 -4.576 1.579 1.00 96.88 180 VAL A CA 1
ATOM 1477 C C . VAL A 1 180 ? 1.630 -5.080 3.013 1.00 96.88 180 VAL A C 1
ATOM 1479 O O . VAL A 1 180 ? 1.959 -6.232 3.306 1.00 96.88 180 VAL A O 1
ATOM 1482 N N . LEU A 1 181 ? 1.201 -4.204 3.914 1.00 96.00 181 LEU A N 1
ATOM 1483 C CA . LEU A 1 181 ? 0.885 -4.518 5.299 1.00 96.00 181 LEU A CA 1
ATOM 1484 C C . LEU A 1 181 ? -0.583 -4.208 5.534 1.00 96.00 181 LEU A C 1
ATOM 1486 O O . LEU A 1 181 ? -1.081 -3.202 5.040 1.00 96.00 181 LEU A O 1
ATOM 1490 N N . HIS A 1 182 ? -1.242 -5.023 6.343 1.00 93.00 182 HIS A N 1
ATOM 1491 C CA . HIS A 1 182 ? -2.518 -4.668 6.941 1.00 93.00 182 HIS A CA 1
ATOM 1492 C C . HIS A 1 182 ? -2.397 -4.747 8.466 1.00 93.00 182 HIS A C 1
ATOM 1494 O O . HIS A 1 182 ? -1.649 -5.569 9.004 1.00 93.00 182 HIS A O 1
ATOM 1500 N N . GLY A 1 183 ? -3.093 -3.876 9.180 1.00 94.06 183 GLY A N 1
ATOM 1501 C CA . GLY A 1 183 ? -3.089 -3.882 10.633 1.00 94.06 183 GLY A CA 1
ATOM 1502 C C . GLY A 1 183 ? -4.416 -3.442 11.204 1.00 94.06 183 GLY A C 1
ATOM 1503 O O . GLY A 1 183 ? -5.091 -2.587 10.639 1.00 94.06 183 GLY A O 1
ATOM 1504 N N . TYR A 1 184 ? -4.785 -4.049 12.321 1.00 92.38 184 TYR A N 1
ATOM 1505 C CA . TYR A 1 184 ? -6.006 -3.754 13.056 1.00 92.38 184 TYR A CA 1
ATOM 1506 C C . TYR A 1 184 ? -5.803 -4.107 14.532 1.00 92.38 184 TYR A C 1
ATOM 1508 O O . TYR A 1 184 ? -4.905 -4.878 14.883 1.00 92.38 184 TYR A O 1
ATOM 1516 N N . PHE A 1 185 ? -6.609 -3.520 15.413 1.00 87.31 185 PHE A N 1
ATOM 1517 C CA . PHE A 1 185 ? -6.650 -3.936 16.811 1.00 87.31 185 PHE A CA 1
ATOM 1518 C C . PHE A 1 185 ? -7.734 -4.988 16.984 1.00 87.31 185 PHE A C 1
ATOM 1520 O O . PHE A 1 185 ? -8.844 -4.803 16.516 1.00 87.31 185 PHE A O 1
ATOM 1527 N N . ASP A 1 186 ? -7.412 -6.072 17.676 1.00 84.00 186 ASP A N 1
ATOM 1528 C CA . ASP A 1 186 ? -8.377 -7.089 18.076 1.00 84.00 186 ASP A CA 1
ATOM 1529 C C . ASP A 1 186 ? -8.075 -7.496 19.517 1.00 84.00 186 ASP A C 1
ATOM 1531 O O . ASP A 1 186 ? -6.937 -7.841 19.856 1.00 84.00 186 ASP A O 1
ATOM 1535 N N . ASN A 1 187 ? -9.081 -7.376 20.387 1.00 78.94 187 ASN A N 1
ATOM 1536 C CA . ASN A 1 187 ? -8.973 -7.640 21.824 1.00 78.94 187 ASN A CA 1
ATOM 1537 C C . ASN A 1 187 ? -7.771 -6.936 22.489 1.00 78.94 187 ASN A C 1
ATOM 1539 O O . ASN A 1 187 ? -7.012 -7.530 23.257 1.00 78.94 187 ASN A O 1
ATOM 1543 N N . GLY A 1 188 ? -7.564 -5.659 22.150 1.00 77.50 188 GLY A N 1
ATOM 1544 C CA . GLY A 1 188 ? -6.474 -4.834 22.687 1.00 77.50 188 GLY A CA 1
ATOM 1545 C C . GLY A 1 188 ? -5.078 -5.182 22.156 1.00 77.50 188 GLY A C 1
ATOM 1546 O O . GLY A 1 188 ? -4.098 -4.572 22.580 1.00 77.50 188 GLY A O 1
ATOM 1547 N N . GLN A 1 189 ? -4.962 -6.129 21.222 1.00 86.62 189 GLN A N 1
ATOM 1548 C CA . GLN A 1 189 ? -3.700 -6.491 20.585 1.00 86.62 189 GLN A CA 1
ATOM 1549 C C . GLN A 1 189 ? -3.646 -5.962 19.157 1.00 86.62 189 GLN A C 1
ATOM 1551 O O . GLN A 1 189 ? -4.592 -6.124 18.391 1.00 86.62 189 GLN A O 1
ATOM 1556 N N . LEU A 1 190 ? -2.508 -5.380 18.776 1.00 90.75 190 LEU A N 1
ATOM 1557 C CA . LEU A 1 190 ? -2.244 -5.043 17.382 1.00 90.75 190 LEU A CA 1
ATOM 1558 C C . LEU A 1 190 ? -1.970 -6.334 16.603 1.00 90.75 190 LEU A C 1
ATOM 1560 O O . LEU A 1 190 ? -0.964 -7.010 16.836 1.00 90.75 190 LEU A O 1
ATOM 1564 N N . LYS A 1 191 ? -2.861 -6.670 15.676 1.00 93.25 191 LYS A N 1
ATOM 1565 C CA . LYS A 1 191 ? -2.667 -7.736 14.698 1.00 93.25 191 LYS A CA 1
ATOM 1566 C C . LYS A 1 191 ? -2.119 -7.117 13.421 1.00 93.25 191 LYS A C 1
ATOM 1568 O O . LYS A 1 191 ? -2.615 -6.092 12.964 1.00 93.25 191 LYS A O 1
ATOM 1573 N N . VAL A 1 192 ? -1.079 -7.733 12.866 1.00 94.56 192 VAL A N 1
ATOM 1574 C CA . VAL A 1 192 ? -0.443 -7.287 11.624 1.00 94.56 192 VAL A CA 1
ATOM 1575 C C . VAL A 1 192 ? -0.199 -8.504 10.749 1.00 94.56 192 VAL A C 1
ATOM 1577 O O . VAL A 1 192 ? 0.505 -9.427 11.160 1.00 94.56 192 VAL A O 1
ATOM 1580 N N . ALA A 1 193 ? -0.720 -8.481 9.529 1.00 94.75 193 ALA A N 1
ATOM 1581 C CA . ALA A 1 193 ? -0.231 -9.333 8.451 1.00 94.75 193 ALA A CA 1
ATOM 1582 C C . ALA A 1 193 ? 0.475 -8.494 7.396 1.00 94.75 193 ALA A C 1
ATOM 1584 O O . ALA A 1 193 ? 0.240 -7.301 7.218 1.00 94.75 193 ALA A O 1
ATOM 1585 N N . TYR A 1 194 ? 1.379 -9.148 6.694 1.00 95.12 194 TYR A N 1
ATOM 1586 C CA . TYR A 1 194 ? 2.204 -8.516 5.688 1.00 95.12 194 TYR A CA 1
ATOM 1587 C C . TYR A 1 194 ? 2.563 -9.531 4.615 1.00 95.12 194 TYR A C 1
ATOM 1589 O O . TYR A 1 194 ? 2.550 -10.750 4.849 1.00 95.12 194 TYR A O 1
ATOM 1597 N N . THR A 1 195 ? 2.864 -9.018 3.429 1.00 95.19 195 THR A N 1
ATOM 1598 C CA . THR A 1 195 ? 3.463 -9.797 2.350 1.00 95.19 195 THR A CA 1
ATOM 1599 C C . THR A 1 195 ? 4.973 -9.880 2.543 1.00 95.19 195 THR A C 1
ATOM 1601 O O . THR A 1 195 ? 5.590 -9.065 3.238 1.00 95.19 195 THR A O 1
ATOM 1604 N N . GLN A 1 196 ? 5.611 -10.837 1.875 1.00 93.19 196 GLN A N 1
ATOM 1605 C CA . GLN A 1 196 ? 7.043 -10.701 1.608 1.00 93.19 196 GLN A CA 1
ATOM 1606 C C . GLN A 1 196 ? 7.278 -9.458 0.737 1.00 93.19 196 GLN A C 1
ATOM 1608 O O . GLN A 1 196 ? 6.376 -9.016 0.020 1.00 93.19 196 GLN A O 1
ATOM 1613 N N . ALA A 1 197 ? 8.468 -8.867 0.825 1.00 93.25 197 ALA A N 1
ATOM 1614 C CA . ALA A 1 197 ? 8.842 -7.771 -0.058 1.00 93.25 197 ALA A CA 1
ATOM 1615 C C . ALA A 1 197 ? 9.067 -8.320 -1.476 1.00 93.25 197 ALA A C 1
ATOM 1617 O O . ALA A 1 197 ? 9.991 -9.103 -1.700 1.00 93.25 197 ALA A O 1
ATOM 1618 N N . LEU A 1 198 ? 8.222 -7.932 -2.431 1.00 93.69 198 LEU A N 1
ATOM 1619 C CA . LEU A 1 198 ? 8.361 -8.354 -3.823 1.00 93.69 198 LEU A CA 1
ATOM 1620 C C . LEU A 1 198 ? 9.345 -7.450 -4.547 1.00 93.69 198 LEU A C 1
ATOM 1622 O O . LEU A 1 198 ? 9.203 -6.235 -4.504 1.00 93.69 198 LEU A O 1
ATOM 1626 N N . ASN A 1 199 ? 10.301 -8.047 -5.256 1.00 93.00 199 ASN A N 1
ATOM 1627 C CA . ASN A 1 199 ? 11.252 -7.329 -6.100 1.00 93.00 199 ASN A CA 1
ATOM 1628 C C . ASN A 1 199 ? 10.667 -7.059 -7.499 1.00 93.00 199 ASN A C 1
ATOM 1630 O O . ASN A 1 199 ? 10.334 -8.008 -8.212 1.00 93.00 199 ASN A O 1
ATOM 1634 N N . PHE A 1 200 ? 10.584 -5.787 -7.893 1.00 93.75 200 PHE A N 1
ATOM 1635 C CA . PHE A 1 200 ? 10.103 -5.330 -9.204 1.00 93.75 200 PHE A CA 1
ATOM 1636 C C . PHE A 1 200 ? 11.224 -5.202 -10.248 1.00 93.75 200 PHE A C 1
ATOM 1638 O O . PHE A 1 200 ? 10.947 -5.075 -11.439 1.00 93.75 200 PHE A O 1
ATOM 1645 N N . ASP A 1 201 ? 12.491 -5.324 -9.847 1.00 90.06 201 ASP A N 1
ATOM 1646 C CA . ASP A 1 201 ? 13.649 -5.452 -10.745 1.00 90.06 201 ASP A CA 1
ATOM 1647 C C . ASP A 1 201 ? 13.823 -6.888 -11.295 1.00 90.06 201 ASP A C 1
ATOM 1649 O O . ASP A 1 201 ? 14.930 -7.413 -11.432 1.00 90.06 201 ASP A O 1
ATOM 1653 N N . ALA A 1 202 ? 12.709 -7.562 -11.575 1.00 86.38 202 ALA A N 1
ATOM 1654 C CA . ALA A 1 202 ? 12.652 -8.926 -12.093 1.00 86.38 202 ALA A CA 1
ATOM 1655 C C . ALA A 1 202 ? 11.892 -8.979 -13.434 1.00 86.38 202 ALA A C 1
ATOM 1657 O O . ALA A 1 202 ? 11.320 -7.986 -13.889 1.00 86.38 202 ALA A O 1
ATOM 1658 N N . GLU A 1 203 ? 11.931 -10.126 -14.115 1.00 81.56 203 GLU A N 1
ATOM 1659 C CA . GLU A 1 203 ? 11.378 -10.287 -15.473 1.00 81.56 203 GLU A CA 1
ATOM 1660 C C . GLU A 1 203 ? 9.843 -10.149 -15.534 1.00 81.56 203 GLU A C 1
ATOM 1662 O O . GLU A 1 203 ? 9.307 -9.732 -16.552 1.00 81.56 203 GLU A O 1
ATOM 1667 N N . ASP A 1 204 ? 9.149 -10.393 -14.425 1.00 91.31 204 ASP A N 1
ATOM 1668 C CA . ASP A 1 204 ? 7.692 -10.355 -14.226 1.00 91.31 204 ASP A CA 1
ATOM 1669 C C . ASP A 1 204 ? 7.172 -8.987 -13.733 1.00 91.31 204 ASP A C 1
ATOM 1671 O O . ASP A 1 204 ? 6.198 -8.898 -12.984 1.00 91.31 204 ASP A O 1
ATOM 1675 N N . TYR A 1 205 ? 7.839 -7.899 -14.128 1.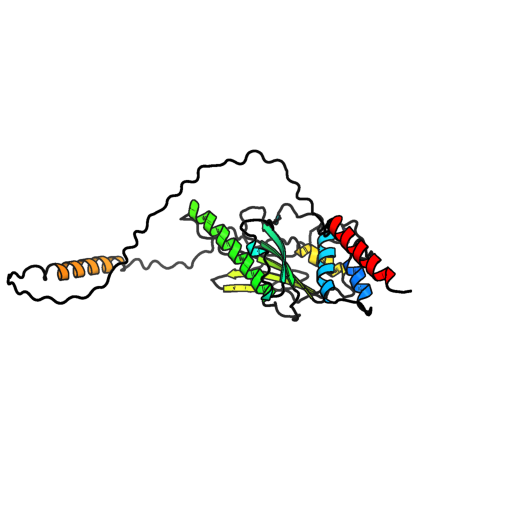00 93.12 205 TYR A N 1
ATOM 1676 C CA . TYR A 1 205 ? 7.512 -6.539 -13.685 1.00 93.12 205 TYR A CA 1
ATOM 1677 C C . TYR A 1 205 ? 6.057 -6.143 -13.965 1.00 93.12 205 TYR A C 1
ATOM 1679 O O . TYR A 1 205 ? 5.381 -5.656 -13.060 1.00 93.12 205 TYR A O 1
ATOM 1687 N N . ALA A 1 206 ? 5.573 -6.368 -15.191 1.00 92.38 206 ALA A N 1
ATOM 1688 C CA . ALA A 1 206 ? 4.222 -5.973 -15.586 1.00 92.38 206 ALA A CA 1
ATOM 1689 C C . ALA A 1 206 ? 3.152 -6.707 -14.762 1.00 92.38 206 ALA A C 1
ATOM 1691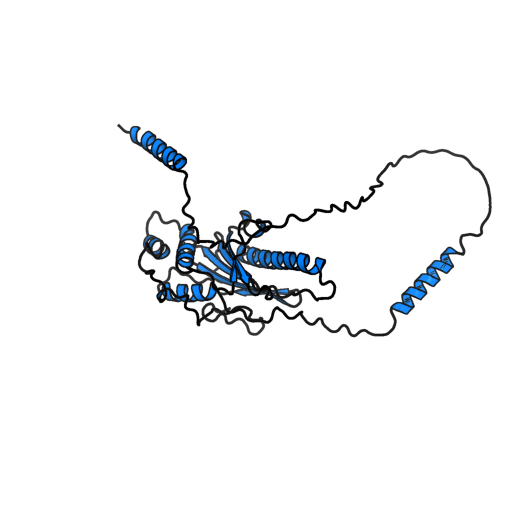 O O . ALA A 1 206 ? 2.250 -6.067 -14.232 1.00 92.38 206 ALA A O 1
ATOM 1692 N N . ASP A 1 207 ? 3.309 -8.019 -14.565 1.00 93.50 207 ASP A N 1
ATOM 1693 C CA . ASP A 1 207 ? 2.379 -8.826 -13.768 1.00 93.50 207 ASP A CA 1
ATOM 1694 C C . ASP A 1 207 ? 2.355 -8.370 -12.300 1.00 93.50 207 ASP A C 1
ATOM 1696 O O . ASP A 1 207 ? 1.292 -8.232 -11.691 1.00 93.50 207 ASP A O 1
ATOM 1700 N N . LYS A 1 208 ? 3.528 -8.073 -11.724 1.00 95.50 208 LYS A N 1
ATOM 1701 C CA . LYS A 1 208 ? 3.635 -7.532 -10.361 1.00 95.50 208 LYS A CA 1
ATOM 1702 C C . LYS A 1 208 ? 3.021 -6.144 -10.236 1.00 95.50 208 LYS A C 1
ATOM 1704 O O . LYS A 1 208 ? 2.395 -5.851 -9.218 1.00 95.50 208 LYS A O 1
ATOM 1709 N N . MET A 1 209 ? 3.211 -5.286 -11.237 1.00 94.94 209 MET A N 1
ATOM 1710 C CA . MET A 1 209 ? 2.638 -3.943 -11.256 1.00 94.94 209 MET A CA 1
ATOM 1711 C C . MET A 1 209 ? 1.118 -3.999 -11.391 1.00 94.94 209 MET A C 1
ATOM 1713 O O . MET A 1 209 ? 0.437 -3.296 -10.656 1.00 94.94 209 MET A O 1
ATOM 1717 N N . ASP A 1 210 ? 0.575 -4.887 -12.224 1.00 93.81 210 ASP A N 1
ATOM 1718 C CA . ASP A 1 210 ? -0.872 -5.103 -12.327 1.00 93.81 210 ASP A CA 1
ATOM 1719 C C . ASP A 1 210 ? -1.490 -5.494 -10.979 1.00 93.81 210 ASP A C 1
ATOM 1721 O O . ASP A 1 210 ? -2.540 -4.973 -10.610 1.00 93.81 210 ASP A O 1
ATOM 1725 N N . VAL A 1 211 ? -0.837 -6.363 -10.205 1.00 94.88 211 VAL A N 1
ATOM 1726 C CA . VAL A 1 211 ? -1.320 -6.720 -8.861 1.00 94.88 211 VAL A CA 1
ATOM 1727 C C . VAL A 1 211 ? -1.110 -5.594 -7.855 1.00 94.88 211 VAL A C 1
ATOM 1729 O O . VAL A 1 211 ? -1.984 -5.332 -7.034 1.00 94.88 211 VAL A O 1
ATOM 1732 N N . LEU A 1 212 ? 0.003 -4.864 -7.929 1.00 95.75 212 LEU A N 1
ATOM 1733 C CA . LEU A 1 212 ? 0.211 -3.689 -7.085 1.00 95.75 212 LEU A CA 1
ATOM 1734 C C . LEU A 1 212 ? -0.865 -2.615 -7.322 1.00 95.75 212 LEU A C 1
ATOM 1736 O O . LEU A 1 212 ? -1.318 -1.975 -6.376 1.00 95.75 212 LEU A O 1
ATOM 1740 N N . LEU A 1 213 ? -1.306 -2.440 -8.567 1.00 93.25 213 LEU A N 1
ATOM 1741 C CA . LEU A 1 213 ? -2.404 -1.542 -8.919 1.00 93.25 213 LEU A CA 1
ATOM 1742 C C . LEU A 1 213 ? -3.751 -2.020 -8.361 1.00 93.25 213 LEU A C 1
ATOM 1744 O O . LEU A 1 213 ? -4.548 -1.189 -7.931 1.00 93.25 213 LEU A O 1
ATOM 1748 N N . GLN A 1 214 ? -3.982 -3.331 -8.274 1.00 92.81 214 GLN A N 1
ATOM 1749 C CA . GLN A 1 214 ? -5.159 -3.901 -7.595 1.00 92.81 214 GLN A CA 1
ATOM 1750 C C . GLN A 1 214 ? -5.127 -3.664 -6.079 1.00 92.81 214 GLN A C 1
ATOM 1752 O O . GLN A 1 214 ? -6.174 -3.526 -5.449 1.00 92.81 214 GLN A O 1
ATOM 1757 N N . TRP A 1 215 ? -3.932 -3.561 -5.490 1.00 94.31 215 TRP A N 1
ATOM 1758 C CA . TRP A 1 215 ? -3.757 -3.143 -4.098 1.00 94.31 215 TRP A CA 1
ATOM 1759 C C . TRP A 1 215 ? -3.923 -1.644 -3.878 1.00 94.31 215 TRP A C 1
ATOM 1761 O O . TRP A 1 215 ? -4.154 -1.240 -2.745 1.00 94.31 215 TRP A O 1
ATOM 1771 N N . ALA A 1 216 ? -3.811 -0.804 -4.909 1.00 90.31 216 ALA A N 1
ATOM 1772 C CA . ALA A 1 216 ? -3.952 0.641 -4.743 1.00 90.31 216 ALA A CA 1
ATOM 1773 C C . ALA A 1 216 ? -5.331 1.037 -4.209 1.00 90.31 216 ALA A C 1
ATOM 1775 O O . ALA A 1 216 ? -5.437 2.039 -3.510 1.00 90.31 216 ALA A O 1
ATOM 1776 N N . TRP A 1 217 ? -6.355 0.241 -4.530 1.00 87.81 217 TRP A N 1
ATOM 1777 C CA . TRP A 1 217 ? -7.742 0.440 -4.126 1.00 87.81 217 TRP A CA 1
ATOM 1778 C C . TRP A 1 217 ? -8.379 -0.912 -3.792 1.00 87.81 217 TRP A C 1
ATOM 1780 O O . TRP A 1 217 ? -9.132 -1.449 -4.602 1.00 87.81 217 TRP A O 1
ATOM 1790 N N . PRO A 1 218 ? -8.040 -1.496 -2.633 1.00 90.56 218 PRO A N 1
ATOM 1791 C CA . PRO A 1 218 ? -8.467 -2.840 -2.282 1.00 90.56 218 PRO A CA 1
ATOM 1792 C C . PRO A 1 218 ? -9.977 -2.876 -2.035 1.00 90.56 218 PRO A C 1
ATOM 1794 O O . PRO A 1 218 ? -10.584 -1.872 -1.641 1.00 90.56 218 PRO A O 1
ATOM 1797 N N . LEU A 1 219 ? -10.563 -4.061 -2.189 1.00 89.94 219 LEU A N 1
ATOM 1798 C CA . LEU A 1 219 ? -11.889 -4.335 -1.657 1.00 89.94 219 LEU A CA 1
ATOM 1799 C C . LEU A 1 219 ? -11.796 -4.364 -0.131 1.00 89.94 219 LEU A C 1
ATOM 1801 O O . LEU A 1 219 ? -10.893 -4.980 0.444 1.00 89.94 219 LEU A O 1
ATOM 1805 N N . THR A 1 220 ? -12.708 -3.649 0.520 1.00 89.50 220 THR A N 1
ATOM 1806 C CA . THR A 1 220 ? -12.801 -3.612 1.974 1.00 89.50 220 THR A CA 1
ATOM 1807 C C . THR A 1 220 ? -13.751 -4.701 2.448 1.00 89.50 220 THR A C 1
ATOM 1809 O O . THR A 1 220 ? -14.934 -4.723 2.116 1.00 89.50 220 THR A O 1
ATOM 1812 N N . ASP A 1 221 ? -13.211 -5.607 3.252 1.00 83.56 221 ASP A N 1
ATOM 1813 C CA . ASP A 1 221 ? -13.954 -6.659 3.931 1.00 83.56 221 ASP A CA 1
ATOM 1814 C C . ASP A 1 221 ? -14.051 -6.335 5.425 1.00 83.56 221 ASP A C 1
ATOM 1816 O O . ASP A 1 221 ? -13.335 -5.477 5.950 1.00 83.56 221 ASP A O 1
ATOM 1820 N N . GLY A 1 222 ? -14.950 -7.027 6.123 1.00 78.88 222 GLY A N 1
ATOM 1821 C CA . GLY A 1 222 ? -15.183 -6.817 7.548 1.00 78.88 222 GLY A CA 1
ATOM 1822 C C . GLY A 1 222 ? -16.068 -5.601 7.822 1.00 78.88 222 GLY A C 1
ATOM 1823 O O . GLY A 1 222 ? -15.759 -4.459 7.479 1.00 78.88 222 GLY A O 1
ATOM 1824 N N . ASP A 1 223 ? -17.198 -5.850 8.480 1.00 74.19 223 ASP A N 1
ATOM 1825 C CA . ASP A 1 223 ? -18.118 -4.790 8.876 1.00 74.19 223 ASP A CA 1
ATOM 1826 C C . ASP A 1 223 ? -17.582 -4.047 10.101 1.00 74.19 223 ASP A C 1
ATOM 1828 O O . ASP A 1 223 ? -17.921 -4.360 11.242 1.00 74.19 223 ASP A O 1
ATOM 1832 N N . THR A 1 224 ? -16.751 -3.041 9.840 1.00 77.38 224 THR A N 1
ATOM 1833 C CA . THR A 1 224 ? -16.233 -2.149 10.881 1.00 77.38 224 THR A CA 1
ATOM 1834 C C . THR A 1 224 ? -17.325 -1.285 11.506 1.00 77.38 224 THR A C 1
ATOM 1836 O O . THR A 1 224 ? -17.066 -0.688 12.539 1.00 77.38 224 THR A O 1
ATOM 1839 N N . THR A 1 225 ? -18.535 -1.189 10.937 1.00 68.88 225 THR A N 1
ATOM 1840 C CA . THR A 1 225 ? -19.595 -0.298 11.452 1.00 68.88 225 THR A CA 1
ATOM 1841 C C . THR A 1 225 ? -20.285 -0.845 12.701 1.00 68.88 225 THR A C 1
ATOM 1843 O O . THR A 1 225 ? -21.020 -0.124 13.378 1.00 68.88 225 THR A O 1
ATOM 1846 N N . LYS A 1 226 ? -20.053 -2.121 13.032 1.00 62.16 226 LYS A N 1
ATOM 1847 C CA . LYS A 1 226 ? -20.620 -2.761 14.218 1.00 62.16 226 LYS A CA 1
ATOM 1848 C C . LYS A 1 226 ? -19.696 -2.569 15.424 1.00 62.16 226 LYS A C 1
ATOM 1850 O O . LYS A 1 226 ? -18.523 -2.925 15.348 1.00 62.16 226 LYS A O 1
ATOM 1855 N N . PRO A 1 227 ? -20.205 -2.072 16.564 1.00 59.28 227 PRO A N 1
ATOM 1856 C CA . PRO A 1 227 ? -19.416 -2.031 17.787 1.00 59.28 227 PRO A CA 1
ATOM 1857 C C . PRO A 1 227 ? -19.062 -3.453 18.241 1.00 59.28 227 PRO A C 1
ATOM 1859 O O . PRO A 1 227 ? -19.913 -4.347 18.209 1.00 59.28 227 PRO A O 1
ATOM 1862 N N . ILE A 1 228 ? -17.822 -3.652 18.700 1.00 55.78 228 ILE A N 1
ATOM 1863 C CA . ILE A 1 228 ? -17.369 -4.938 19.245 1.00 55.78 228 ILE A CA 1
ATOM 1864 C C . ILE A 1 228 ? -18.260 -5.301 20.449 1.00 55.78 228 ILE A C 1
ATOM 1866 O O . ILE A 1 228 ? -18.429 -4.478 21.360 1.00 55.78 228 ILE A O 1
ATOM 1870 N N . PRO A 1 229 ? -18.860 -6.505 20.487 1.00 48.78 229 PRO A N 1
ATOM 1871 C CA . PRO A 1 229 ? -19.551 -6.974 21.676 1.00 48.78 229 PRO A CA 1
ATOM 1872 C C . PRO A 1 229 ? -18.520 -7.178 22.792 1.00 48.78 229 PRO A C 1
ATOM 1874 O O . PRO A 1 229 ? -17.611 -7.995 22.665 1.00 48.78 229 PRO A O 1
ATOM 1877 N N . LEU A 1 230 ? -18.646 -6.417 23.883 1.00 48.53 230 LEU A N 1
ATOM 1878 C CA . LEU A 1 230 ? -17.879 -6.688 25.096 1.00 48.53 230 LEU A CA 1
ATOM 1879 C C . LEU A 1 230 ? -18.229 -8.089 25.621 1.00 48.53 230 LEU A C 1
ATOM 1881 O O . LEU A 1 230 ? -19.367 -8.534 25.425 1.00 48.53 230 LEU A O 1
ATOM 1885 N N . PRO A 1 231 ? -17.300 -8.760 26.325 1.00 50.00 231 PRO A N 1
ATOM 1886 C CA . PRO A 1 231 ? -17.667 -9.869 27.190 1.00 50.00 231 PRO A CA 1
ATOM 1887 C C . PRO A 1 231 ? -18.809 -9.401 28.090 1.00 50.00 231 PRO A C 1
ATOM 1889 O O . PRO A 1 231 ? -18.715 -8.326 28.687 1.00 50.00 231 PRO A O 1
ATOM 1892 N N . THR A 1 232 ? -19.894 -10.168 28.155 1.00 42.66 232 THR A N 1
ATOM 1893 C CA . THR A 1 232 ? -20.916 -9.968 29.177 1.00 42.66 232 THR A CA 1
ATOM 1894 C C . THR A 1 232 ? -20.202 -10.119 30.513 1.00 42.66 232 THR A C 1
ATOM 1896 O O . THR A 1 232 ? -19.780 -11.218 30.868 1.00 42.66 232 THR A O 1
ATOM 1899 N N . ILE A 1 233 ? -19.981 -9.008 31.210 1.00 53.59 233 ILE A N 1
ATOM 1900 C CA . ILE A 1 233 ? -19.775 -9.069 32.648 1.00 53.59 233 ILE A CA 1
ATOM 1901 C C . ILE A 1 233 ? -21.137 -9.542 33.141 1.00 53.59 233 ILE A C 1
ATOM 1903 O O . ILE A 1 233 ? -22.145 -8.889 32.874 1.00 53.59 233 ILE A O 1
ATOM 1907 N N . GLU A 1 234 ? -21.190 -10.761 33.671 1.00 48.59 234 GLU A N 1
ATOM 1908 C CA . GLU A 1 234 ? -22.353 -11.183 34.436 1.00 48.59 234 GLU A CA 1
ATOM 1909 C C . GLU A 1 234 ? -22.443 -10.163 35.568 1.00 48.59 234 GLU A C 1
ATOM 1911 O O . GLU A 1 234 ? -21.535 -10.095 36.397 1.00 48.59 234 GLU A O 1
ATOM 1916 N N . ASP A 1 235 ? -23.446 -9.283 35.506 1.00 48.34 235 ASP A N 1
ATOM 1917 C CA . ASP A 1 235 ? -23.854 -8.501 36.662 1.00 48.34 235 ASP A CA 1
ATOM 1918 C C . ASP A 1 235 ? -24.204 -9.551 37.718 1.00 48.34 235 ASP A C 1
ATOM 1920 O O . ASP A 1 235 ? -25.263 -10.180 37.663 1.00 48.34 235 ASP A O 1
ATOM 1924 N N . ASP A 1 236 ? -23.252 -9.832 38.606 1.00 51.56 236 ASP A N 1
ATOM 1925 C CA . ASP A 1 236 ? -23.539 -10.478 39.873 1.00 51.56 236 ASP A CA 1
ATOM 1926 C C . ASP A 1 236 ? -24.386 -9.447 40.622 1.00 51.56 236 ASP A C 1
ATOM 1928 O O . ASP A 1 236 ? -23.878 -8.498 41.220 1.00 51.56 236 ASP A O 1
ATOM 1932 N N . GLU A 1 237 ? -25.699 -9.516 40.392 1.00 52.47 237 GLU A N 1
ATOM 1933 C CA . GLU A 1 237 ? -26.721 -8.664 40.990 1.00 52.47 237 GLU A CA 1
ATOM 1934 C C . GLU A 1 237 ? -26.823 -8.966 42.491 1.00 52.47 237 GLU A C 1
ATOM 1936 O O . GLU A 1 237 ? -27.881 -9.358 42.957 1.00 52.47 237 GLU A O 1
ATOM 1941 N N . GLU A 1 238 ? -25.747 -8.828 43.261 1.00 53.59 238 GLU A N 1
ATOM 1942 C CA . GLU A 1 238 ? -25.768 -8.907 44.722 1.00 53.59 238 GLU A CA 1
ATOM 1943 C C . GLU A 1 238 ? -24.450 -8.306 45.276 1.00 53.59 238 GLU A C 1
ATOM 1945 O O . GLU A 1 238 ? -23.359 -8.792 45.000 1.00 53.59 238 GLU A O 1
ATOM 1950 N N . ASP A 1 239 ? -24.573 -7.227 46.065 1.00 56.34 239 ASP A N 1
ATOM 1951 C CA . ASP A 1 239 ? -23.668 -6.857 47.177 1.00 56.34 239 ASP A CA 1
ATOM 1952 C C . ASP A 1 239 ? -22.655 -5.684 47.090 1.00 56.34 239 ASP A C 1
ATOM 1954 O O . ASP A 1 239 ? -21.949 -5.465 48.072 1.00 56.34 239 ASP A O 1
ATOM 1958 N N . GLU A 1 240 ? -22.597 -4.819 46.064 1.00 52.03 240 GLU A N 1
ATOM 1959 C CA . GLU A 1 240 ? -21.689 -3.634 46.145 1.00 52.03 240 GLU A CA 1
ATOM 1960 C C . GLU A 1 240 ? -22.330 -2.343 46.693 1.00 52.03 240 GLU A C 1
ATOM 1962 O O . GLU A 1 240 ? -21.639 -1.495 47.266 1.00 52.03 240 GLU A O 1
ATOM 1967 N N . TRP A 1 241 ? -23.652 -2.180 46.587 1.00 51.12 241 TRP A N 1
ATOM 1968 C CA . TRP A 1 241 ? -24.335 -0.985 47.113 1.00 51.12 241 TRP A CA 1
ATOM 1969 C C . TRP A 1 241 ? -24.550 -1.036 48.635 1.00 51.12 241 TRP A C 1
ATOM 1971 O O . TRP A 1 241 ? -24.551 0.010 49.287 1.00 51.12 241 TRP A O 1
ATOM 1981 N N . ASP A 1 242 ? -24.620 -2.237 49.214 1.00 56.88 242 ASP A N 1
ATOM 1982 C CA . ASP A 1 242 ? -24.747 -2.447 50.663 1.00 56.88 242 ASP A CA 1
ATOM 1983 C C . ASP A 1 242 ? -23.453 -2.094 51.422 1.00 56.88 242 ASP A C 1
ATOM 1985 O O . ASP A 1 242 ? -23.491 -1.724 52.600 1.00 56.88 242 ASP A O 1
ATOM 1989 N N . GLU A 1 243 ? -22.286 -2.170 50.772 1.00 56.22 243 GLU A N 1
ATOM 1990 C CA . GLU A 1 243 ? -21.014 -1.818 51.412 1.00 56.22 243 GLU A CA 1
ATOM 1991 C C . GLU A 1 243 ? -20.789 -0.305 51.516 1.00 56.22 243 GLU A C 1
ATOM 1993 O O . GLU A 1 243 ? -20.190 0.148 52.497 1.00 56.22 243 GLU A O 1
ATOM 1998 N N . TRP A 1 244 ? -21.309 0.480 50.566 1.00 57.59 244 TRP A N 1
ATOM 1999 C CA . TRP A 1 244 ? -21.182 1.941 50.565 1.00 57.59 244 TRP A CA 1
ATOM 2000 C C . TRP A 1 244 ? -22.040 2.608 51.644 1.00 57.59 244 TRP A C 1
ATOM 2002 O O . TRP A 1 244 ? -21.514 3.419 52.410 1.00 57.59 244 TRP A O 1
ATOM 2012 N N . GLU A 1 245 ? -23.307 2.208 51.806 1.00 58.72 245 GLU A N 1
ATOM 2013 C CA . GLU A 1 245 ? -24.148 2.703 52.913 1.00 58.72 245 GLU A CA 1
ATOM 2014 C C . GLU A 1 245 ? -23.548 2.339 54.284 1.00 58.72 245 GLU A C 1
ATOM 2016 O O . GLU A 1 245 ? -23.584 3.118 55.241 1.00 58.72 245 GLU A O 1
ATOM 2021 N N . LYS A 1 246 ? -22.910 1.167 54.375 1.00 61.34 246 LYS A N 1
ATOM 2022 C CA . LYS A 1 246 ? -22.237 0.685 55.589 1.00 61.34 246 LYS A CA 1
ATOM 2023 C C . LYS A 1 246 ? -20.902 1.385 55.872 1.00 61.34 246 LYS A C 1
ATOM 2025 O O . LYS A 1 246 ? -20.425 1.339 57.012 1.00 61.34 246 LYS A O 1
ATOM 2030 N N . TRP A 1 247 ? -20.278 1.986 54.862 1.00 66.25 247 TRP A N 1
ATOM 2031 C CA . TRP A 1 247 ? -19.102 2.848 55.005 1.00 66.25 247 TRP A CA 1
ATOM 2032 C C . TRP A 1 247 ? -19.498 4.251 55.467 1.00 66.25 247 TRP A C 1
ATOM 2034 O O . TRP A 1 247 ? -18.888 4.783 56.392 1.00 66.25 247 TRP A O 1
ATOM 2044 N N . GLU A 1 248 ? -20.558 4.817 54.888 1.00 63.53 248 GLU A N 1
ATOM 2045 C CA . GLU A 1 248 ? -21.048 6.155 55.233 1.00 63.53 248 GLU A CA 1
ATOM 2046 C C . GLU A 1 248 ? -21.609 6.214 56.667 1.00 63.53 248 GLU A C 1
ATOM 2048 O O . GLU A 1 248 ? -21.353 7.173 57.396 1.00 63.53 248 GLU A O 1
ATOM 2053 N N . LEU A 1 249 ? -22.274 5.145 57.131 1.00 59.00 249 LEU A N 1
ATOM 2054 C CA . LEU A 1 249 ? -22.717 5.017 58.527 1.00 59.00 249 LEU A CA 1
ATOM 2055 C C . LEU A 1 249 ? -21.552 4.950 59.526 1.00 59.00 249 LEU A C 1
ATOM 2057 O O . LEU A 1 249 ? -21.610 5.606 60.564 1.00 59.00 249 LEU A O 1
ATOM 2061 N N . ARG A 1 250 ? -20.473 4.222 59.203 1.00 62.78 250 ARG A N 1
ATOM 2062 C CA . ARG A 1 250 ? -19.276 4.149 60.063 1.00 62.78 250 ARG A CA 1
ATOM 2063 C C . ARG A 1 250 ? -18.544 5.485 60.149 1.00 62.78 250 ARG A C 1
ATOM 2065 O O . ARG A 1 250 ? -18.122 5.881 61.226 1.00 62.78 250 ARG A O 1
ATOM 2072 N N . TYR A 1 251 ? -18.440 6.202 59.033 1.00 60.12 251 TYR A N 1
ATOM 2073 C CA . TYR A 1 251 ? -17.775 7.504 59.005 1.00 60.12 251 TYR A CA 1
ATOM 2074 C C . TYR A 1 251 ? -18.547 8.574 59.793 1.00 60.12 251 TYR A C 1
ATOM 2076 O O . TYR A 1 251 ? -17.949 9.469 60.385 1.00 60.12 251 TYR A O 1
ATOM 2084 N N . ARG A 1 252 ? -19.883 8.478 59.824 1.00 62.59 252 ARG A N 1
ATOM 2085 C CA . ARG A 1 252 ? -20.735 9.398 60.584 1.00 62.59 252 ARG A CA 1
ATOM 2086 C C . ARG A 1 252 ? -20.659 9.152 62.090 1.00 62.59 252 ARG A C 1
ATOM 2088 O O . ARG A 1 252 ? -20.521 10.120 62.832 1.00 62.59 252 ARG A O 1
ATOM 2095 N N . GLU A 1 253 ? -20.687 7.891 62.523 1.00 57.22 253 GLU A N 1
ATOM 2096 C CA . GLU A 1 253 ? -20.572 7.523 63.944 1.00 57.22 253 GLU A CA 1
ATOM 2097 C C . GLU A 1 253 ? -19.210 7.917 64.541 1.00 57.22 253 GLU A C 1
ATOM 2099 O O . GLU A 1 253 ? -19.176 8.479 65.633 1.00 57.22 253 GLU A O 1
ATOM 2104 N N . ASP A 1 254 ? -18.107 7.752 63.804 1.00 55.31 254 ASP A N 1
ATOM 2105 C CA . ASP A 1 254 ? -16.773 8.144 64.287 1.00 55.31 254 ASP A CA 1
ATOM 2106 C C . ASP A 1 254 ? -16.572 9.678 64.338 1.00 55.31 254 ASP A C 1
ATOM 2108 O O . ASP A 1 254 ? -15.688 10.168 65.037 1.00 55.31 254 ASP A O 1
ATOM 2112 N N . SER A 1 255 ? -17.394 10.458 63.623 1.00 54.44 255 SER A N 1
ATOM 2113 C CA . SER A 1 255 ? -17.293 11.928 63.577 1.00 54.44 255 SER A CA 1
ATOM 2114 C C . SER A 1 255 ? -18.113 12.660 64.648 1.00 54.44 255 SER A C 1
ATOM 2116 O O . SER A 1 255 ? -17.868 13.839 64.911 1.00 54.44 255 SER A O 1
ATOM 2118 N N . GLU A 1 256 ? -19.085 11.985 65.270 1.00 52.94 256 GLU A N 1
ATOM 2119 C CA . GLU A 1 256 ? -19.981 12.585 66.270 1.00 52.94 256 GLU A CA 1
ATOM 2120 C C . GLU A 1 256 ? -19.478 12.395 67.718 1.00 52.94 256 GLU A C 1
ATOM 2122 O O . GLU A 1 256 ? -19.908 13.132 68.608 1.00 52.94 256 GLU A O 1
ATOM 2127 N N . ASP A 1 257 ? -18.505 11.502 67.950 1.00 50.44 257 ASP A N 1
ATOM 2128 C CA . ASP A 1 257 ? -17.939 11.217 69.282 1.00 50.44 257 ASP A CA 1
ATOM 2129 C C . ASP A 1 257 ? -16.726 12.096 69.675 1.00 50.44 257 ASP A C 1
ATOM 2131 O O . ASP A 1 257 ? -16.314 12.092 70.836 1.00 50.44 257 ASP A O 1
ATOM 2135 N N . GLU A 1 258 ? -16.176 12.917 68.769 1.00 52.00 258 GLU A N 1
ATOM 2136 C CA . GLU A 1 258 ? -15.056 13.833 69.084 1.00 52.00 258 GLU A CA 1
ATOM 2137 C C . GLU A 1 258 ? -15.478 15.288 69.388 1.00 52.00 258 GLU A C 1
ATOM 2139 O O . GLU A 1 258 ? -14.635 16.112 69.745 1.00 52.00 258 GLU A O 1
ATOM 2144 N N . PHE A 1 259 ? -16.771 15.632 69.320 1.00 45.25 259 PHE A N 1
ATOM 2145 C CA . PHE A 1 259 ? -17.243 17.023 69.460 1.00 45.25 259 PHE A CA 1
ATOM 2146 C C . PHE A 1 259 ? -17.958 17.336 70.789 1.00 45.25 259 PHE A C 1
ATOM 2148 O O . PHE A 1 259 ? -18.819 18.208 70.840 1.00 45.25 259 PHE A O 1
ATOM 2155 N N . LEU A 1 260 ? -17.634 16.662 71.897 1.00 46.84 260 LEU A N 1
ATOM 2156 C CA . LEU A 1 260 ? -18.113 17.069 73.230 1.00 46.84 260 LEU A CA 1
ATOM 2157 C C . LEU A 1 260 ? -17.023 16.912 74.298 1.00 46.84 260 LEU A C 1
ATOM 2159 O O . LEU A 1 260 ? -17.065 16.027 75.149 1.00 46.84 260 LEU A O 1
ATOM 2163 N N . GLY A 1 261 ? -16.058 17.829 74.270 1.00 41.62 261 GLY A N 1
ATOM 2164 C CA . GLY A 1 261 ? -15.079 18.030 75.335 1.00 41.62 261 GLY A CA 1
ATOM 2165 C C . GLY A 1 261 ? -14.708 19.504 75.454 1.00 41.62 261 GLY A C 1
ATOM 2166 O O . GLY A 1 261 ? -13.783 19.968 74.798 1.00 41.62 261 GLY A O 1
ATOM 2167 N N . GLU A 1 262 ? -15.458 20.239 76.276 1.00 43.06 262 GLU A N 1
ATOM 2168 C CA . GLU A 1 262 ? -15.079 21.559 76.790 1.00 43.06 262 GLU A CA 1
ATOM 2169 C C . GLU A 1 262 ? -13.692 21.507 77.454 1.00 43.06 262 GLU A C 1
ATOM 2171 O O . GLU A 1 262 ? -13.443 20.617 78.264 1.00 43.06 262 GLU A O 1
ATOM 2176 N N . SER A 1 263 ? -12.842 22.507 77.211 1.00 37.03 263 SER A N 1
ATOM 2177 C CA . SER A 1 263 ? -12.421 23.441 78.269 1.00 37.03 263 SER A CA 1
ATOM 2178 C C . SER A 1 263 ? -11.374 24.425 77.755 1.00 37.03 263 SER A C 1
ATOM 2180 O O . SER A 1 263 ? -10.355 24.030 77.188 1.00 37.03 263 SER A O 1
ATOM 2182 N N . ASP A 1 264 ? -11.641 25.698 78.027 1.00 41.69 264 ASP A N 1
ATOM 2183 C CA . ASP A 1 264 ? -10.700 26.811 78.035 1.00 41.69 264 ASP A CA 1
ATOM 2184 C C . ASP A 1 264 ? -9.350 26.446 78.679 1.00 41.69 264 ASP A C 1
ATOM 2186 O O . ASP A 1 264 ? -9.327 25.802 79.723 1.00 41.69 264 ASP A O 1
ATOM 2190 N N . GLU A 1 265 ? -8.242 26.926 78.109 1.00 38.62 265 GLU A N 1
ATOM 2191 C CA . GLU A 1 265 ? -7.259 27.741 78.838 1.00 38.62 265 GLU A CA 1
ATOM 2192 C C . GLU A 1 265 ? -6.187 28.302 77.886 1.00 38.62 265 GLU A C 1
ATOM 2194 O O . GLU A 1 265 ? -5.613 27.611 77.044 1.00 38.62 265 GLU A O 1
ATOM 2199 N N . GLU A 1 266 ? -5.945 29.606 78.032 1.00 44.41 266 GLU A N 1
ATOM 2200 C CA . GLU A 1 266 ? -4.829 30.352 77.458 1.00 44.41 266 GLU A CA 1
ATOM 2201 C C . GLU A 1 266 ? -3.486 29.670 77.756 1.00 44.41 266 GLU A C 1
ATOM 2203 O O . GLU A 1 266 ? -3.184 29.404 78.914 1.00 44.41 266 GLU A O 1
ATOM 2208 N N . TYR A 1 267 ? -2.596 29.560 76.766 1.00 33.34 267 TYR A N 1
ATOM 2209 C CA . TYR A 1 267 ? -1.210 29.983 76.976 1.00 33.34 267 TYR A CA 1
ATOM 2210 C C . TYR A 1 267 ? -0.526 30.346 75.656 1.00 33.34 267 TYR A C 1
ATOM 2212 O O . TYR A 1 267 ? -0.449 29.582 74.699 1.00 33.34 267 TYR A O 1
ATOM 2220 N N . SER A 1 268 ? -0.025 31.572 75.665 1.00 47.50 268 SER A N 1
ATOM 2221 C CA . SER A 1 268 ? 0.864 32.196 74.700 1.00 47.50 268 SER A CA 1
ATOM 2222 C C . SER A 1 268 ? 2.190 31.434 74.574 1.00 47.50 268 SER A C 1
ATOM 2224 O O . SER A 1 268 ? 2.790 31.136 75.601 1.00 47.50 268 SER A O 1
ATOM 2226 N N . THR A 1 269 ? 2.669 31.189 73.347 1.00 35.09 269 THR A N 1
ATOM 2227 C CA . THR A 1 269 ? 4.060 31.481 72.934 1.00 35.09 269 THR A CA 1
ATOM 2228 C C . THR A 1 269 ? 4.225 31.361 71.418 1.00 35.09 269 THR A C 1
ATOM 2230 O O . THR A 1 269 ? 3.871 30.356 70.811 1.00 35.09 269 THR A O 1
ATOM 2233 N N . GLU A 1 270 ? 4.789 32.425 70.856 1.00 43.94 270 GLU A N 1
ATOM 2234 C CA . GLU A 1 270 ? 5.382 32.581 69.525 1.00 43.94 270 GLU A CA 1
ATOM 2235 C C . GLU A 1 270 ? 6.297 31.404 69.147 1.00 43.94 270 GLU A C 1
ATOM 2237 O O . GLU A 1 270 ? 7.058 30.980 70.009 1.00 43.94 270 GLU A O 1
ATOM 2242 N N . VAL A 1 271 ? 6.288 30.956 67.881 1.00 42.81 271 VAL A N 1
ATOM 2243 C CA . VAL A 1 271 ? 7.481 30.840 67.006 1.00 42.81 271 VAL A CA 1
ATOM 2244 C C . VAL A 1 271 ? 7.017 30.751 65.540 1.00 42.81 271 VAL A C 1
ATOM 2246 O O . VAL A 1 271 ? 6.214 29.894 65.177 1.00 42.81 271 VAL A O 1
ATOM 2249 N N . ASP A 1 272 ? 7.564 31.648 64.720 1.00 43.81 272 ASP A N 1
ATOM 2250 C CA . ASP A 1 272 ? 7.485 31.731 63.259 1.00 43.81 272 ASP A CA 1
ATOM 2251 C C . ASP A 1 272 ? 7.911 30.449 62.521 1.00 43.81 272 ASP A C 1
ATOM 2253 O O . ASP A 1 272 ? 8.928 29.852 62.873 1.00 43.81 272 ASP A O 1
ATOM 2257 N N . GLN A 1 273 ? 7.234 30.128 61.409 1.00 44.25 273 GLN A N 1
ATOM 2258 C CA . GLN A 1 273 ? 7.877 29.841 60.110 1.00 44.25 273 GLN A CA 1
ATOM 2259 C C . GLN A 1 273 ? 6.840 29.586 59.002 1.00 44.25 273 GLN A C 1
ATOM 2261 O O . GLN A 1 273 ? 6.327 28.488 58.825 1.00 44.25 273 GLN A O 1
ATOM 2266 N N . ASP A 1 274 ? 6.518 30.663 58.286 1.00 47.09 274 ASP A N 1
ATOM 2267 C CA . ASP A 1 274 ? 6.776 30.820 56.848 1.00 47.09 274 ASP A CA 1
ATOM 2268 C C . ASP A 1 274 ? 6.714 29.543 55.981 1.00 47.09 274 ASP A C 1
ATOM 2270 O O . ASP A 1 274 ? 7.716 28.848 55.851 1.00 47.09 274 ASP A O 1
ATOM 2274 N N . LEU A 1 275 ? 5.575 29.290 55.319 1.00 46.06 275 LEU A N 1
ATOM 2275 C CA . LEU A 1 275 ? 5.538 28.748 53.953 1.00 46.06 275 LEU A CA 1
ATOM 2276 C C . LEU A 1 275 ? 4.306 29.285 53.210 1.00 46.06 275 LEU A C 1
ATOM 2278 O O . LEU A 1 275 ? 3.167 28.868 53.412 1.00 46.06 275 LEU A O 1
ATOM 2282 N N . SER A 1 276 ? 4.626 30.262 52.371 1.00 46.03 276 SER A N 1
ATOM 2283 C CA . SER A 1 276 ? 3.814 30.994 51.408 1.00 46.03 276 SER A CA 1
ATOM 2284 C C . SER A 1 276 ? 3.257 30.107 50.281 1.00 46.03 276 SER A C 1
ATOM 2286 O O . SER A 1 276 ? 3.898 29.160 49.829 1.00 46.03 276 SER A O 1
ATOM 2288 N N . ASP A 1 277 ? 2.044 30.485 49.868 1.00 45.12 277 ASP A N 1
ATOM 2289 C CA . ASP A 1 277 ? 1.444 30.455 48.529 1.00 45.12 277 ASP A CA 1
ATOM 2290 C C . ASP A 1 277 ? 1.630 29.239 47.616 1.00 45.12 277 ASP A C 1
ATOM 2292 O O . ASP A 1 277 ? 2.684 29.027 47.022 1.00 45.12 277 ASP A O 1
ATOM 2296 N N . CYS A 1 278 ? 0.503 28.589 47.312 1.00 44.12 278 CYS A N 1
ATOM 2297 C CA . CYS A 1 278 ? 0.055 28.407 45.924 1.00 44.12 278 CYS A CA 1
ATOM 2298 C C . CYS A 1 278 ? -1.428 28.009 45.905 1.00 44.12 278 CYS A C 1
ATOM 2300 O O . CYS A 1 278 ? -1.780 26.838 45.778 1.00 44.12 278 CYS A O 1
ATOM 2302 N N . GLY A 1 279 ? -2.308 29.004 46.032 1.00 43.75 279 GLY A N 1
ATOM 2303 C CA . GLY A 1 279 ? -3.660 28.904 45.493 1.00 43.75 279 GLY A CA 1
ATOM 2304 C C . GLY A 1 279 ? -3.594 29.204 43.999 1.00 43.75 279 GLY A C 1
ATOM 2305 O O . GLY A 1 279 ? -3.317 30.340 43.626 1.00 43.75 279 GLY A O 1
ATOM 2306 N N . SER A 1 280 ? -3.801 28.201 43.146 1.00 44.50 280 SER A N 1
ATOM 2307 C CA . SER A 1 280 ? -4.141 28.450 41.745 1.00 44.50 280 SER A CA 1
ATOM 2308 C C . SER A 1 280 ? -5.630 28.201 41.569 1.00 44.50 280 SER A C 1
ATOM 2310 O O . SER A 1 280 ? -6.091 27.059 41.530 1.00 44.50 280 SER A O 1
ATOM 2312 N N . GLU A 1 281 ? -6.355 29.305 41.502 1.00 40.66 281 GLU A N 1
ATOM 2313 C CA . GLU A 1 281 ? -7.696 29.412 40.953 1.00 40.66 281 GLU A CA 1
ATOM 2314 C C . GLU A 1 281 ? -7.659 28.870 39.515 1.00 40.66 281 GLU A C 1
ATOM 2316 O O . GLU A 1 281 ? -6.861 29.313 38.688 1.00 40.66 281 GLU A O 1
ATOM 2321 N N . PHE A 1 282 ? -8.457 27.840 39.238 1.00 34.59 282 PHE A N 1
ATOM 2322 C CA . PHE A 1 282 ? -8.662 27.332 37.887 1.00 34.59 282 PHE A CA 1
ATOM 2323 C C . PHE A 1 282 ? -9.852 28.107 37.318 1.00 34.59 282 PHE A C 1
ATOM 2325 O O . PHE A 1 282 ? -11.002 27.767 37.588 1.00 34.59 282 PHE A O 1
ATOM 2332 N N . GLU A 1 283 ? -9.573 29.213 36.628 1.00 39.53 283 GLU A N 1
ATOM 2333 C CA . GLU A 1 283 ? -10.581 29.926 35.846 1.00 39.53 283 GLU A CA 1
ATOM 2334 C C . GLU A 1 283 ? -10.930 29.081 34.612 1.00 39.53 283 GLU A C 1
ATOM 2336 O O . GLU A 1 283 ? -10.078 28.773 33.775 1.00 39.53 283 GLU A O 1
ATOM 2341 N N . GLU A 1 284 ? -12.191 28.658 34.539 1.00 41.44 284 GLU A N 1
ATOM 2342 C CA . GLU A 1 284 ? -12.797 28.042 33.363 1.00 41.44 284 GLU A CA 1
ATOM 2343 C C . GLU A 1 284 ? -13.002 29.129 32.300 1.00 41.44 284 GLU A C 1
ATOM 2345 O O . GLU A 1 284 ? -13.935 29.928 32.373 1.00 41.44 284 GLU A O 1
ATOM 2350 N N . ASP A 1 285 ? -12.094 29.186 31.328 1.00 35.09 285 ASP A N 1
ATOM 2351 C CA . ASP A 1 285 ? -12.197 30.087 30.181 1.00 35.09 285 ASP A CA 1
ATOM 2352 C C . ASP A 1 285 ? -13.091 29.435 29.107 1.00 35.09 285 ASP A C 1
ATOM 2354 O O . ASP A 1 285 ? -12.630 28.711 28.218 1.00 35.09 285 ASP A O 1
ATOM 2358 N N . GLU A 1 286 ? -14.407 29.642 29.227 1.00 42.56 286 GLU A N 1
ATOM 2359 C CA . GLU A 1 286 ? -15.371 29.377 28.155 1.00 42.56 286 GLU A CA 1
ATOM 2360 C C . GLU A 1 286 ? -15.230 30.448 27.065 1.00 42.56 286 GLU A C 1
ATOM 2362 O O . GLU A 1 286 ? -15.944 31.449 27.026 1.00 42.56 286 GLU A O 1
ATOM 2367 N N . SER A 1 287 ? -14.276 30.240 26.157 1.00 39.19 287 SER A N 1
ATOM 2368 C CA . SER A 1 287 ? -14.174 31.034 24.934 1.00 39.19 287 SER A CA 1
ATOM 2369 C C . SER A 1 287 ? -15.145 30.516 23.870 1.00 39.19 287 SER A C 1
ATOM 2371 O O . SER A 1 287 ? -14.849 29.599 23.099 1.00 39.19 287 SER A O 1
ATOM 2373 N N . ASP A 1 288 ? -16.310 31.155 23.875 1.00 41.06 288 ASP A N 1
ATOM 2374 C CA . ASP A 1 288 ? -17.332 31.225 22.836 1.00 41.06 288 ASP A CA 1
ATOM 2375 C C . ASP A 1 288 ? -16.724 31.803 21.541 1.00 41.06 288 ASP A C 1
ATOM 2377 O O . ASP A 1 288 ? -16.414 32.993 21.455 1.00 41.06 288 ASP A O 1
ATOM 2381 N N . TRP A 1 289 ? -16.490 30.954 20.537 1.00 47.16 289 TRP A N 1
ATOM 2382 C CA . TRP A 1 289 ? -16.150 31.406 19.187 1.00 47.16 289 TRP A CA 1
ATOM 2383 C C . TRP A 1 289 ? -17.365 31.209 18.293 1.00 47.16 289 TRP A C 1
ATOM 2385 O O . TRP A 1 289 ? -17.647 30.105 17.826 1.00 47.16 289 TRP A O 1
ATOM 2395 N N . GLU A 1 290 ? -18.074 32.319 18.101 1.00 36.62 290 GLU A N 1
ATOM 2396 C CA . GLU A 1 290 ? -19.177 32.468 17.167 1.00 36.62 290 GLU A CA 1
ATOM 2397 C C . GLU A 1 290 ? -18.782 32.066 15.736 1.00 36.62 290 GLU A C 1
ATOM 2399 O O . GLU A 1 290 ? -17.666 32.287 15.259 1.00 36.62 290 GLU A O 1
ATOM 2404 N N . ASP A 1 291 ? -19.774 31.482 15.071 1.00 38.28 291 ASP A N 1
ATOM 2405 C CA . ASP A 1 291 ? -19.792 30.982 13.707 1.00 38.28 291 ASP A CA 1
ATOM 2406 C C . ASP A 1 291 ? -19.260 31.972 12.655 1.00 38.28 291 ASP A C 1
ATOM 2408 O O . ASP A 1 291 ? -19.876 33.004 12.379 1.00 38.28 291 ASP A O 1
ATOM 2412 N N . GLU A 1 292 ? -18.224 31.566 11.914 1.00 34.41 292 GLU A N 1
ATOM 2413 C CA . GLU A 1 292 ? -18.047 32.015 10.531 1.00 34.41 292 GLU A CA 1
ATOM 2414 C C . GLU A 1 292 ? -18.363 30.876 9.553 1.00 34.41 292 GLU A C 1
ATOM 2416 O O . GLU A 1 292 ? -17.603 29.944 9.302 1.00 34.41 292 GLU A O 1
ATOM 2421 N N . ASN A 1 293 ? -19.565 31.000 9.005 1.00 37.41 293 ASN A N 1
ATOM 2422 C CA . ASN A 1 293 ? -20.160 30.257 7.908 1.00 37.41 293 ASN A CA 1
ATOM 2423 C C . ASN A 1 293 ? -19.258 30.242 6.646 1.00 37.41 293 ASN A C 1
ATOM 2425 O O . ASN A 1 293 ? -19.015 31.315 6.085 1.00 37.41 293 ASN A O 1
ATOM 2429 N N . PRO A 1 294 ? -18.828 29.087 6.100 1.00 37.25 294 PRO A N 1
ATOM 2430 C CA . PRO A 1 294 ? -18.231 29.060 4.772 1.00 37.25 294 PRO A CA 1
ATOM 2431 C C . PRO A 1 294 ? -19.321 28.940 3.699 1.00 37.25 294 PRO A C 1
ATOM 2433 O O . PRO A 1 294 ? -19.955 27.904 3.495 1.00 37.25 294 PRO A O 1
ATOM 2436 N N . SER A 1 295 ? -19.523 30.044 2.985 1.00 31.02 295 SER A N 1
ATOM 2437 C CA . SER A 1 295 ? -20.323 30.116 1.768 1.00 31.02 295 SER A CA 1
ATOM 2438 C C . SER A 1 295 ? -19.736 29.275 0.628 1.00 31.02 295 SER A C 1
ATOM 2440 O O . SER A 1 295 ? -18.547 29.370 0.333 1.00 31.02 295 SER A O 1
ATOM 2442 N N . SER A 1 296 ? -20.643 28.575 -0.060 1.00 31.83 296 SER A N 1
ATOM 2443 C CA . SER A 1 296 ? -20.597 28.079 -1.447 1.00 31.83 296 SER A CA 1
ATOM 2444 C C . SER A 1 296 ? -19.423 27.184 -1.863 1.00 31.83 296 SER A C 1
ATOM 2446 O O . SER A 1 296 ? -18.356 27.646 -2.257 1.00 31.83 296 SER A O 1
ATOM 2448 N N . ILE A 1 297 ? -19.736 25.887 -1.891 1.00 38.06 297 ILE A N 1
ATOM 2449 C CA . ILE A 1 297 ? -19.099 24.833 -2.684 1.00 38.06 297 ILE A CA 1
ATOM 2450 C C . ILE A 1 297 ? -19.087 25.259 -4.161 1.00 38.06 297 ILE A C 1
ATOM 2452 O O . ILE A 1 297 ? -20.125 25.250 -4.821 1.00 38.06 297 ILE A O 1
ATOM 2456 N N . GLU A 1 298 ? -17.913 25.620 -4.669 1.00 31.06 298 GLU A N 1
ATOM 2457 C CA . GLU A 1 298 ? -17.566 25.431 -6.077 1.00 31.06 298 GLU A CA 1
ATOM 2458 C C . GLU A 1 298 ? -16.600 24.246 -6.160 1.00 31.06 298 GLU A C 1
ATOM 2460 O O . GLU A 1 298 ? -15.635 24.143 -5.400 1.00 31.06 298 GLU A O 1
ATOM 2465 N N . GLU A 1 299 ? -16.935 23.319 -7.053 1.00 39.84 299 GLU A N 1
ATOM 2466 C CA . GLU A 1 299 ? -16.242 22.068 -7.344 1.00 39.84 299 GLU A CA 1
ATOM 2467 C C . GLU A 1 299 ? -14.740 22.302 -7.561 1.00 39.84 299 GLU A C 1
ATOM 2469 O O . GLU A 1 299 ? -14.316 22.885 -8.560 1.00 39.84 299 GLU A O 1
ATOM 2474 N N . ARG A 1 300 ? -13.917 21.837 -6.617 1.00 31.56 300 ARG A N 1
ATOM 2475 C CA . ARG A 1 300 ? -12.463 21.828 -6.765 1.00 31.56 300 ARG A CA 1
ATOM 2476 C C . ARG A 1 300 ? -12.042 20.448 -7.252 1.00 31.56 300 ARG A C 1
ATOM 2478 O O . ARG A 1 300 ? -11.849 19.531 -6.461 1.00 31.56 300 ARG A O 1
ATOM 2485 N N . GLU A 1 301 ? -11.927 20.300 -8.568 1.00 33.12 301 GLU A N 1
ATOM 2486 C CA . GLU A 1 301 ? -11.177 19.198 -9.168 1.00 33.12 301 GLU A CA 1
ATOM 2487 C C . GLU A 1 301 ? -9.716 19.311 -8.700 1.00 33.12 301 GLU A C 1
ATOM 2489 O O . GLU A 1 301 ? -8.958 20.162 -9.171 1.00 33.12 301 GLU A O 1
ATOM 2494 N N . GLU A 1 302 ? -9.315 18.491 -7.725 1.00 36.56 302 GLU A N 1
ATOM 2495 C CA . GLU A 1 302 ? -7.905 18.332 -7.364 1.00 36.56 302 GLU A CA 1
ATOM 2496 C C . GLU A 1 302 ? -7.222 17.464 -8.424 1.00 36.56 302 GLU A C 1
ATOM 2498 O O . GLU A 1 302 ? -7.109 16.243 -8.343 1.00 36.56 302 GLU A O 1
ATOM 2503 N N . GLU A 1 303 ? -6.827 18.150 -9.492 1.00 33.62 303 GLU A N 1
ATOM 2504 C CA . GLU A 1 303 ? -5.935 17.670 -10.532 1.00 33.62 303 GLU A CA 1
ATOM 2505 C C . GLU A 1 303 ? -4.578 17.312 -9.906 1.00 33.62 303 GLU A C 1
ATOM 2507 O O . GLU A 1 303 ? -3.956 18.131 -9.222 1.00 33.62 303 GLU A O 1
ATOM 2512 N N . TRP A 1 304 ? -4.125 16.078 -10.147 1.00 40.78 304 TRP A N 1
ATOM 2513 C CA . TRP A 1 304 ? -2.792 15.588 -9.812 1.00 40.78 304 TRP A CA 1
ATOM 2514 C C . TRP A 1 304 ? -1.741 16.550 -10.370 1.00 40.78 304 TRP A C 1
ATOM 2516 O O . TRP A 1 304 ? -1.379 16.483 -11.544 1.00 40.78 304 TRP A O 1
ATOM 2526 N N . ARG A 1 305 ? -1.238 17.471 -9.544 1.00 33.53 305 ARG A N 1
ATOM 2527 C CA . ARG A 1 305 ? -0.033 18.211 -9.904 1.00 33.53 305 ARG A CA 1
ATOM 2528 C C . ARG A 1 305 ? 1.142 17.281 -9.702 1.00 33.53 305 ARG A C 1
ATOM 2530 O O . ARG A 1 305 ? 1.580 17.052 -8.576 1.00 33.53 305 ARG A O 1
ATOM 2537 N N . ASP A 1 306 ? 1.634 16.780 -10.828 1.00 38.94 306 ASP A N 1
ATOM 2538 C CA . ASP A 1 306 ? 2.972 16.238 -10.959 1.00 38.94 306 ASP A CA 1
ATOM 2539 C C . ASP A 1 306 ? 3.952 17.109 -10.172 1.00 38.94 306 ASP A C 1
ATOM 2541 O O . ASP A 1 306 ? 3.977 18.338 -10.302 1.00 38.94 306 ASP A O 1
ATOM 2545 N N . GLY A 1 307 ? 4.764 16.452 -9.348 1.00 35.94 307 GLY A N 1
ATOM 2546 C CA . GLY A 1 307 ? 5.899 17.039 -8.650 1.00 35.94 307 GLY A CA 1
ATOM 2547 C C . GLY A 1 307 ? 7.008 17.455 -9.616 1.00 35.94 307 GLY A C 1
ATOM 2548 O O . GLY A 1 307 ? 8.159 17.059 -9.449 1.00 35.94 307 GLY A O 1
ATOM 2549 N N . GLU A 1 308 ? 6.691 18.275 -10.616 1.00 33.66 308 GLU A N 1
ATOM 2550 C CA . GLU A 1 308 ? 7.686 19.097 -11.271 1.00 33.66 308 GLU A CA 1
ATOM 2551 C C . GLU A 1 308 ? 8.127 20.114 -10.217 1.00 33.66 308 GLU A C 1
ATOM 2553 O O . GLU A 1 308 ? 7.387 21.023 -9.838 1.00 33.66 308 GLU A O 1
ATOM 2558 N N . LEU A 1 309 ? 9.332 19.928 -9.673 1.00 35.06 309 LEU A N 1
ATOM 2559 C CA . LEU A 1 309 ? 10.023 20.977 -8.938 1.00 35.06 309 LEU A CA 1
ATOM 2560 C C . LEU A 1 309 ? 10.040 22.210 -9.845 1.00 35.06 309 LEU A C 1
ATOM 2562 O O . LEU A 1 309 ? 10.902 22.335 -10.717 1.00 35.06 309 LEU A O 1
ATOM 2566 N N . VAL A 1 310 ? 9.092 23.130 -9.642 1.00 37.31 310 VAL A N 1
ATOM 2567 C CA . VAL A 1 310 ? 9.101 24.459 -10.248 1.00 37.31 310 VAL A CA 1
ATOM 2568 C C . VAL A 1 310 ? 10.250 25.209 -9.588 1.00 37.31 310 VAL A C 1
ATOM 2570 O O . VAL A 1 310 ? 10.089 26.037 -8.692 1.00 37.31 310 VAL A O 1
ATOM 2573 N N . ILE A 1 311 ? 11.466 24.880 -10.017 1.00 41.84 311 ILE A N 1
ATOM 2574 C CA . ILE A 1 311 ? 12.648 25.679 -9.770 1.00 41.84 311 ILE A CA 1
ATOM 2575 C C . ILE A 1 311 ? 12.314 27.028 -10.388 1.00 41.84 311 ILE A C 1
ATOM 2577 O O . ILE A 1 311 ? 12.197 27.143 -11.611 1.00 41.84 311 ILE A O 1
ATOM 2581 N N . SER A 1 312 ? 12.113 28.042 -9.540 1.00 54.03 312 SER A N 1
ATOM 2582 C CA . SER A 1 312 ? 11.722 29.365 -10.015 1.00 54.03 312 SER A CA 1
ATOM 2583 C C . SER A 1 312 ? 12.674 29.809 -11.130 1.00 54.03 312 SER A C 1
ATOM 2585 O O . SER A 1 312 ? 13.879 29.518 -11.099 1.00 54.03 312 SER A O 1
ATOM 2587 N N . ALA A 1 313 ? 12.152 30.519 -12.132 1.00 56.97 313 ALA A N 1
ATOM 2588 C CA . ALA A 1 313 ? 12.948 30.987 -13.269 1.00 56.97 313 ALA A CA 1
ATOM 2589 C C . ALA A 1 313 ? 14.199 31.787 -12.836 1.00 56.97 313 ALA A C 1
ATOM 2591 O O . ALA A 1 313 ? 15.176 31.892 -13.583 1.00 56.97 313 ALA A O 1
ATOM 2592 N N . ASP A 1 314 ? 14.203 32.315 -11.611 1.00 52.94 314 ASP A N 1
ATOM 2593 C CA . ASP A 1 314 ? 15.342 32.983 -10.988 1.00 52.94 314 ASP A CA 1
ATOM 2594 C C . ASP A 1 314 ? 16.406 32.023 -10.455 1.00 52.94 314 ASP A C 1
ATOM 2596 O O . ASP A 1 314 ? 17.600 32.298 -10.604 1.00 52.94 314 ASP A O 1
ATOM 2600 N N . ILE A 1 315 ? 16.014 30.880 -9.890 1.00 54.91 315 ILE A N 1
ATOM 2601 C CA . ILE A 1 315 ? 16.952 29.839 -9.457 1.00 54.91 315 ILE A CA 1
ATOM 2602 C C . ILE A 1 315 ? 17.585 29.179 -10.688 1.00 54.91 315 ILE A C 1
ATOM 2604 O O . ILE A 1 315 ? 18.811 29.060 -10.748 1.00 54.91 315 ILE A O 1
ATOM 2608 N N . LYS A 1 316 ? 16.795 28.885 -11.732 1.00 61.09 316 LYS A N 1
ATOM 2609 C CA . LYS A 1 316 ? 17.30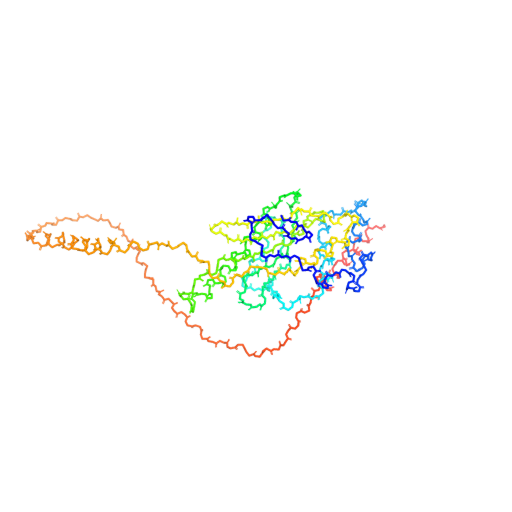5 28.364 -13.014 1.00 61.09 316 LYS A CA 1
ATOM 2610 C C . LYS A 1 316 ? 18.304 29.333 -13.664 1.00 61.09 316 LYS A C 1
ATOM 2612 O O . LYS A 1 316 ? 19.384 28.920 -14.085 1.00 61.09 316 LYS A O 1
ATOM 2617 N N . ARG A 1 317 ? 18.014 30.644 -13.655 1.00 64.12 317 ARG A N 1
ATOM 2618 C CA . ARG A 1 317 ? 18.953 31.685 -14.126 1.00 64.12 317 ARG A CA 1
ATOM 2619 C C . ARG A 1 317 ? 20.210 31.805 -13.262 1.00 64.12 317 ARG A C 1
ATOM 2621 O O . ARG A 1 317 ? 21.290 32.034 -13.805 1.00 64.12 317 ARG A O 1
ATOM 2628 N N . LYS A 1 318 ? 20.108 31.655 -11.937 1.00 69.19 318 LYS A N 1
ATOM 2629 C CA . LYS A 1 318 ? 21.277 31.668 -11.036 1.00 69.19 318 LYS A CA 1
ATOM 2630 C C . LYS A 1 318 ? 22.194 30.464 -11.259 1.00 69.19 318 LYS A C 1
ATOM 2632 O O . LYS A 1 318 ? 23.410 30.638 -11.203 1.00 69.19 318 LYS A O 1
ATOM 2637 N N . ILE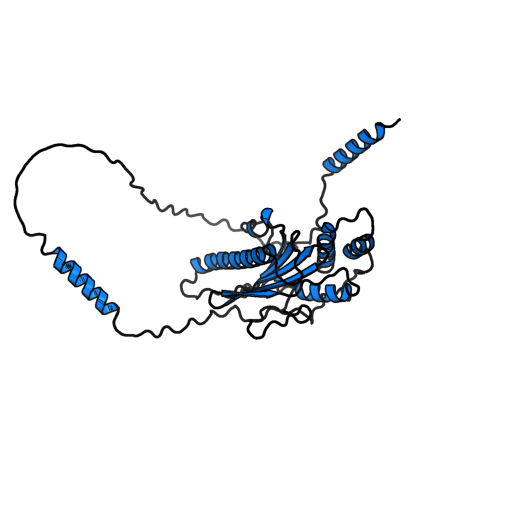 A 1 319 ? 21.635 29.285 -11.534 1.00 64.69 319 ILE A N 1
ATOM 2638 C CA . ILE A 1 319 ? 22.401 28.066 -11.830 1.00 64.69 319 ILE A CA 1
ATOM 2639 C C . ILE A 1 319 ? 23.134 28.207 -13.171 1.00 64.69 319 ILE A C 1
ATOM 2641 O O . ILE A 1 319 ? 24.347 28.012 -13.215 1.00 64.69 319 ILE A O 1
ATOM 2645 N N . LEU A 1 320 ? 22.448 28.662 -14.227 1.00 66.19 320 LEU A N 1
ATOM 2646 C CA . LEU A 1 320 ? 23.063 28.878 -15.546 1.00 66.19 320 LEU A CA 1
ATOM 2647 C C . LEU A 1 320 ? 24.203 29.910 -15.507 1.00 66.19 320 LEU A C 1
ATOM 2649 O O . LEU A 1 320 ? 25.291 29.635 -16.003 1.00 66.19 320 LEU A O 1
ATOM 2653 N N . ARG A 1 321 ? 24.024 31.042 -14.806 1.00 69.56 321 ARG A N 1
ATOM 2654 C CA . ARG A 1 321 ? 25.104 32.035 -14.626 1.00 69.56 321 ARG A CA 1
ATOM 2655 C C . ARG A 1 321 ? 26.298 31.505 -13.831 1.00 69.56 321 ARG A C 1
ATOM 2657 O O . ARG A 1 321 ? 27.412 31.995 -14.005 1.00 69.56 321 ARG A O 1
ATOM 2664 N N . LYS A 1 322 ? 26.081 30.566 -12.903 1.00 68.12 322 LYS A N 1
ATOM 2665 C CA . LYS A 1 322 ? 27.175 29.928 -12.155 1.00 68.12 322 LYS A CA 1
ATOM 2666 C C . LYS A 1 322 ? 27.955 28.953 -13.036 1.00 68.12 322 LYS A C 1
ATOM 2668 O O . LYS A 1 322 ? 29.170 28.898 -12.896 1.00 68.12 322 LYS A O 1
ATOM 2673 N N . LEU A 1 323 ? 27.280 28.236 -13.933 1.00 67.31 323 LEU A N 1
ATOM 2674 C CA . LEU A 1 323 ? 27.912 27.311 -14.875 1.00 67.31 323 LEU A CA 1
ATOM 2675 C C . LEU A 1 323 ? 28.708 28.048 -15.962 1.00 67.31 323 LEU A C 1
ATOM 2677 O O . LEU A 1 323 ? 29.840 27.662 -16.232 1.00 67.31 323 LEU A O 1
ATOM 2681 N N . GLU A 1 324 ? 28.198 29.165 -16.494 1.00 72.75 324 GLU A N 1
ATOM 2682 C CA . GLU A 1 324 ? 28.955 30.026 -17.425 1.00 72.75 324 GLU A CA 1
ATOM 2683 C C . GLU A 1 324 ? 30.232 30.585 -16.777 1.00 72.75 324 GLU A C 1
ATOM 2685 O O . GLU A 1 324 ? 31.312 30.504 -17.354 1.00 72.75 324 GLU A O 1
ATOM 2690 N N . LYS A 1 325 ? 30.155 31.040 -15.517 1.00 68.69 325 LYS A N 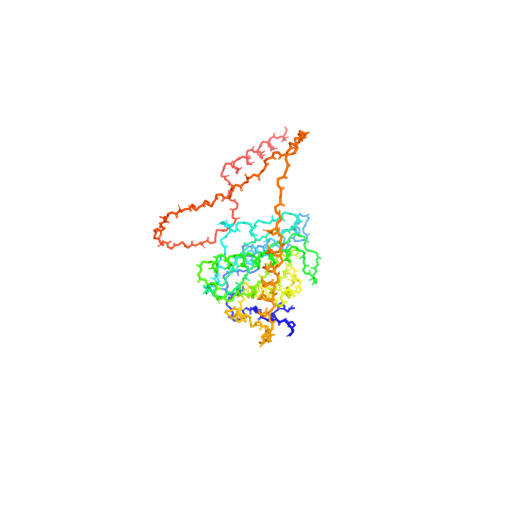1
ATOM 2691 C CA . LYS A 1 325 ? 31.336 31.511 -14.768 1.00 68.69 325 LYS A CA 1
ATOM 2692 C C . LYS A 1 325 ? 32.376 30.426 -14.478 1.00 68.69 325 LYS A C 1
ATOM 2694 O O . LYS A 1 325 ? 33.520 30.765 -14.189 1.00 68.69 325 LYS A O 1
ATOM 2699 N N . MET A 1 326 ? 31.992 29.150 -14.503 1.00 59.03 326 MET A N 1
ATOM 2700 C CA . MET A 1 326 ? 32.926 28.029 -14.352 1.00 59.03 326 MET A CA 1
ATOM 2701 C C . MET A 1 326 ? 33.501 27.561 -15.697 1.00 59.03 326 MET A C 1
ATOM 2703 O O . MET A 1 326 ? 34.591 26.996 -15.712 1.00 59.03 326 MET A O 1
ATOM 2707 N N . GLY A 1 327 ? 32.808 27.825 -16.812 1.00 52.00 327 GLY A N 1
ATOM 2708 C CA . GLY A 1 327 ? 33.278 27.534 -18.171 1.00 52.00 327 GLY A CA 1
ATOM 2709 C C . GLY A 1 327 ? 34.389 28.470 -18.659 1.00 52.00 327 GLY A C 1
ATOM 2710 O O . GLY A 1 327 ? 35.284 28.025 -19.369 1.00 52.00 327 GLY A O 1
ATOM 2711 N N . ASP A 1 328 ? 34.402 29.724 -18.201 1.00 48.62 328 ASP A N 1
ATOM 2712 C CA . ASP A 1 328 ? 35.402 30.734 -18.596 1.00 48.62 328 ASP A CA 1
ATOM 2713 C C . ASP A 1 328 ? 36.758 30.618 -17.864 1.00 48.62 328 ASP A C 1
ATOM 2715 O O . ASP A 1 328 ? 37.645 31.449 -18.048 1.00 48.62 328 ASP A O 1
ATOM 2719 N N . LEU A 1 329 ? 36.957 29.584 -17.036 1.00 49.53 329 LEU A N 1
ATOM 2720 C CA . LEU A 1 329 ? 38.190 29.368 -16.260 1.00 49.53 329 LEU A CA 1
ATOM 2721 C C . LEU A 1 329 ? 39.143 28.325 -16.866 1.00 49.53 329 LEU A C 1
ATOM 2723 O O . LEU A 1 329 ? 40.045 27.831 -16.187 1.00 49.53 329 LEU A O 1
ATOM 2727 N N . LYS A 1 330 ? 38.986 28.021 -18.157 1.00 45.69 330 LYS A N 1
ATOM 2728 C CA . LYS A 1 330 ? 40.002 27.325 -18.953 1.00 45.69 330 LYS A CA 1
ATOM 2729 C C . LYS A 1 330 ? 40.129 27.935 -20.347 1.00 45.69 330 LYS A C 1
ATOM 2731 O O . LYS A 1 330 ? 39.436 27.515 -21.268 1.00 45.69 330 LYS A O 1
ATOM 2736 N N . LEU A 1 331 ? 41.085 28.853 -20.478 1.00 38.62 331 LEU A N 1
ATOM 2737 C CA . LEU A 1 331 ? 42.081 28.885 -21.555 1.00 38.62 331 LEU A CA 1
ATOM 2738 C C . LEU A 1 331 ? 43.286 29.716 -21.114 1.00 38.62 331 LEU A C 1
ATOM 2740 O O . LEU A 1 331 ? 43.083 30.886 -20.723 1.00 38.62 331 LEU A O 1
#

Sequence (331 aa):
MDFWTGDTDPSLIQFFTPDTDTNFKIANTALNPEDPVDDPFTWVRAMKHTQDFIPQEMHHQLHQAFSKYLRKSPIFWELVPMYGEDNSLFNSNDQHGFTIQMGATSADGKSAHQLVVMKSENCYHDTLPSVGELIVLVRWMLSRIKNHKHQFGRYHRHERPQLDFPTMVISFLSDARVRVLHGYFDNGQLKVAYTQALNFDAEDYADKMDVLLQWAWPLTDGDTTKPIPLPTIEDDEEDEWDEWEKWELRYREDSEDEFLGESDEEYSTEVDQDLSDCGSEFEEDESDWEDENPSSIEEREEEWRDGELVISADIKRKILRKLEKMGDLKL

Foldseek 3Di:
DALQFQDDDPVDDRFWTQQPVDCLAPVSDPADCCDCVLQVLNVLLVCCPPPPRDLLCNLVSLVVNLVSSCQDDDPQKDWDDCDDPVVVLQPDPVVQAKGWDTKIATPVVQALEIETEMEGEPDDFQADDDPSQVCNQVSSLVVSVVVQCVVCVPPPPPDADQQWNKYWYWYRYGQRWIKIKIWTDDPNDIDIDMHGTDHCSDPCNSVSSSSVSSRVHTDTDDDSNDHDDDPPPPPPVDDDVVVVVVVVVVVVVVVVVPPDDDDDDDDDDDDDDDDDDDDDDDDDPPDDDDDDDDDDDDDDPPRPDDPPVPCDPVNVVVVVVVVVVVVVPDD

Radius of gyration: 30.79 Å; chains: 1; bounding box: 69×51×102 Å